Protein AF-0000000075207763 (afdb_homodimer)

Structure (mmCIF, N/CA/C/O backbone):
data_AF-0000000075207763-model_v1
#
loop_
_entity.id
_entity.type
_entity.pdbx_description
1 polymer 'Uncharacterized protein'
#
loop_
_atom_site.group_PDB
_atom_site.id
_atom_site.type_symbol
_atom_site.label_atom_id
_atom_site.label_alt_id
_atom_site.label_comp_id
_atom_site.label_asym_id
_atom_site.label_entity_id
_atom_site.label_seq_id
_atom_site.pdbx_PDB_ins_code
_atom_site.Cartn_x
_atom_site.Cartn_y
_atom_site.Cartn_z
_atom_site.occupancy
_atom_site.B_iso_or_equiv
_atom_site.auth_seq_id
_atom_site.auth_comp_id
_atom_site.auth_asym_id
_atom_site.auth_atom_id
_atom_site.pdbx_PDB_model_num
ATOM 1 N N . MET A 1 1 ? 29.375 -35.781 11.57 1 27.67 1 MET A N 1
ATOM 2 C CA . MET A 1 1 ? 29.188 -34.781 10.523 1 27.67 1 MET A CA 1
ATOM 3 C C . MET A 1 1 ? 27.891 -34 10.75 1 27.67 1 MET A C 1
ATOM 5 O O . MET A 1 1 ? 26.797 -34.562 10.656 1 27.67 1 MET A O 1
ATOM 9 N N . ASN A 1 2 ? 27.734 -33.125 11.719 1 33.41 2 ASN A N 1
ATOM 10 C CA . ASN A 1 2 ? 26.625 -32.281 12.102 1 33.41 2 ASN A CA 1
ATOM 11 C C . ASN A 1 2 ? 26.094 -31.469 10.922 1 33.41 2 ASN A C 1
ATOM 13 O O . ASN A 1 2 ? 26.797 -30.594 10.398 1 33.41 2 ASN A O 1
ATOM 17 N N . THR A 1 3 ? 25.484 -32.156 9.906 1 32.91 3 THR A N 1
ATOM 18 C CA . THR A 1 3 ? 24.812 -31.453 8.82 1 32.91 3 THR A CA 1
ATOM 19 C C . THR A 1 3 ? 23.938 -30.328 9.367 1 32.91 3 THR A C 1
ATOM 21 O O . THR A 1 3 ? 23 -30.562 10.125 1 32.91 3 THR A O 1
ATOM 24 N N . SER A 1 4 ? 24.5 -29.281 9.898 1 35.84 4 SER A N 1
ATOM 25 C CA . SER A 1 4 ? 23.781 -28.031 10.156 1 35.84 4 SER A CA 1
ATOM 26 C C . SER A 1 4 ? 22.703 -27.781 9.102 1 35.84 4 SER A C 1
ATOM 28 O O . SER A 1 4 ? 23.016 -27.609 7.922 1 35.84 4 SER A O 1
ATOM 30 N N . ASN A 1 5 ? 21.719 -28.562 9.023 1 39.03 5 ASN A N 1
ATOM 31 C CA . ASN A 1 5 ? 20.516 -28.422 8.195 1 39.03 5 ASN A CA 1
ATOM 32 C C . ASN A 1 5 ? 20.094 -26.953 8.07 1 39.03 5 ASN A C 1
ATOM 34 O O . ASN A 1 5 ? 19.359 -26.438 8.914 1 39.03 5 ASN A O 1
ATOM 38 N N . THR A 1 6 ? 21.031 -26.062 7.965 1 41.16 6 THR A N 1
ATOM 39 C CA . THR A 1 6 ? 20.656 -24.688 7.629 1 41.16 6 THR A CA 1
ATOM 40 C C . THR A 1 6 ? 19.5 -24.672 6.637 1 41.16 6 THR A C 1
ATOM 42 O O . THR A 1 6 ? 19.578 -25.281 5.57 1 41.16 6 THR A O 1
ATOM 45 N N . ALA A 1 7 ? 18.391 -24.766 7.09 1 43.28 7 ALA A N 1
ATOM 46 C CA . ALA A 1 7 ? 17.188 -24.719 6.262 1 43.28 7 ALA A CA 1
ATOM 47 C C . ALA A 1 7 ? 17.438 -23.922 4.984 1 43.28 7 ALA A C 1
ATOM 49 O O . ALA A 1 7 ? 17.859 -22.75 5.039 1 43.28 7 ALA A O 1
ATOM 50 N N . GLU A 1 8 ? 18.109 -24.484 3.955 1 55.28 8 GLU A N 1
ATOM 51 C CA . GLU A 1 8 ? 18.391 -23.812 2.684 1 55.28 8 GLU A CA 1
ATOM 52 C C . GLU A 1 8 ? 17.328 -22.766 2.361 1 55.28 8 GLU A C 1
ATOM 54 O O . GLU A 1 8 ? 16.125 -23.047 2.434 1 55.28 8 GLU A O 1
ATOM 59 N N . SER A 1 9 ? 17.766 -21.438 2.43 1 79.5 9 SER A N 1
ATOM 60 C CA . SER A 1 9 ? 16.922 -20.266 2.182 1 79.5 9 SER A CA 1
ATOM 61 C C . SER A 1 9 ? 16.25 -20.359 0.814 1 79.5 9 SER A C 1
ATOM 63 O O . SER A 1 9 ? 16.875 -20.75 -0.169 1 79.5 9 SER A O 1
ATOM 65 N N . LEU A 1 10 ? 15 -20.609 0.657 1 94.56 10 LEU A N 1
ATOM 66 C CA . LEU A 1 10 ? 14.219 -20.609 -0.576 1 94.56 10 LEU A CA 1
ATOM 67 C C . LEU A 1 10 ? 14.5 -19.344 -1.391 1 94.56 10 LEU A C 1
ATOM 69 O O . LEU A 1 10 ? 14.289 -18.234 -0.91 1 94.56 10 LEU A O 1
ATOM 73 N N . ILE A 1 11 ? 15.219 -19.578 -2.525 1 96.88 11 ILE A N 1
ATOM 74 C CA . ILE A 1 11 ? 15.43 -18.484 -3.469 1 96.88 11 ILE A CA 1
ATOM 75 C C . ILE A 1 11 ? 14.758 -18.812 -4.801 1 96.88 11 ILE A C 1
ATOM 77 O O . ILE A 1 11 ? 14.961 -19.891 -5.355 1 96.88 11 ILE A O 1
ATOM 81 N N . MET A 1 12 ? 13.938 -17.891 -5.254 1 97.56 12 MET A N 1
ATOM 82 C CA . MET A 1 12 ? 13.211 -18.062 -6.512 1 97.56 12 MET A CA 1
ATOM 83 C C . MET A 1 12 ? 13.195 -16.75 -7.297 1 97.56 12 MET A C 1
ATOM 85 O O . MET A 1 12 ? 13.062 -15.672 -6.715 1 97.56 12 MET A O 1
ATOM 89 N N . SER A 1 13 ? 13.266 -16.906 -8.578 1 97.62 13 SER A N 1
ATOM 90 C CA . SER A 1 13 ? 13.031 -15.758 -9.445 1 97.62 13 SER A CA 1
ATOM 91 C C . SER A 1 13 ? 11.539 -15.469 -9.578 1 97.62 13 SER A C 1
ATOM 93 O O . SER A 1 13 ? 10.703 -16.312 -9.25 1 97.62 13 SER A O 1
ATOM 95 N N . LYS A 1 14 ? 11.227 -14.281 -10.078 1 97.69 14 LYS A N 1
ATOM 96 C CA . LYS A 1 14 ? 9.836 -13.945 -10.367 1 97.69 14 LYS A CA 1
ATOM 97 C C . LYS A 1 14 ? 9.227 -14.93 -11.367 1 97.69 14 LYS A C 1
ATOM 99 O O . LYS A 1 14 ? 8.086 -15.359 -11.203 1 97.69 14 LYS A O 1
ATOM 104 N N . GLU A 1 15 ? 10.023 -15.289 -12.352 1 97.38 15 GLU A N 1
ATOM 105 C CA . GLU A 1 15 ? 9.547 -16.219 -13.367 1 97.38 15 GLU A CA 1
ATOM 106 C C . GLU A 1 15 ? 9.219 -17.578 -12.766 1 97.38 15 GLU A C 1
ATOM 108 O O . GLU A 1 15 ? 8.234 -18.219 -13.148 1 97.38 15 GLU A O 1
ATOM 113 N N . GLU A 1 16 ? 9.992 -17.984 -11.891 1 98.06 16 GLU A N 1
ATOM 114 C CA . GLU A 1 16 ? 9.734 -19.266 -11.227 1 98.06 16 GLU A CA 1
ATOM 115 C C . GLU A 1 16 ? 8.453 -19.203 -10.398 1 98.06 16 GLU A C 1
ATOM 117 O O . GLU A 1 16 ? 7.688 -20.172 -10.359 1 98.06 16 GLU A O 1
ATOM 122 N N . VAL A 1 17 ? 8.195 -18.094 -9.734 1 98.5 17 VAL A N 1
ATOM 123 C CA . VAL A 1 17 ? 6.953 -17.906 -8.992 1 98.5 17 VAL A CA 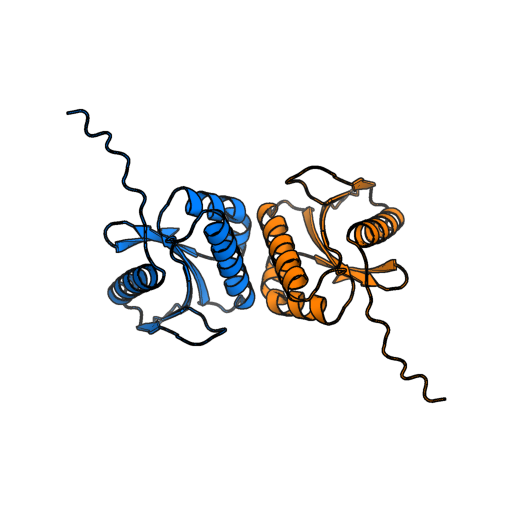1
ATOM 124 C C . VAL A 1 17 ? 5.762 -17.969 -9.945 1 98.5 17 VAL A C 1
ATOM 126 O O . VAL A 1 17 ? 4.785 -18.672 -9.688 1 98.5 17 VAL A O 1
ATOM 129 N N . ILE A 1 18 ? 5.867 -17.281 -11.047 1 98.44 18 ILE A N 1
ATOM 130 C CA . ILE A 1 18 ? 4.793 -17.219 -12.031 1 98.44 18 ILE A CA 1
ATOM 131 C C . ILE A 1 18 ? 4.543 -18.609 -12.602 1 98.44 18 ILE A C 1
ATOM 133 O O . ILE A 1 18 ? 3.391 -19.031 -12.758 1 98.44 18 ILE A O 1
ATOM 137 N N . ASP A 1 19 ? 5.609 -19.344 -12.852 1 98.44 19 ASP A N 1
ATOM 138 C CA . ASP A 1 19 ? 5.473 -20.688 -13.367 1 98.44 19 ASP A CA 1
ATOM 139 C C . ASP A 1 19 ? 4.699 -21.578 -12.391 1 98.44 19 ASP A C 1
ATOM 141 O O . ASP A 1 19 ? 3.771 -22.281 -12.781 1 98.44 19 ASP A O 1
ATOM 145 N N . ALA A 1 20 ? 5.094 -21.516 -11.164 1 98.69 20 ALA A N 1
ATOM 146 C CA . ALA A 1 20 ? 4.453 -22.328 -10.141 1 98.69 20 ALA A CA 1
ATOM 147 C C . ALA A 1 20 ? 2.977 -21.969 -10 1 98.69 20 ALA A C 1
ATOM 149 O O . ALA A 1 20 ? 2.121 -22.859 -9.938 1 98.69 20 ALA A O 1
ATOM 150 N N . VAL A 1 21 ? 2.643 -20.719 -9.992 1 98.69 21 VAL A N 1
ATOM 151 C CA . VAL A 1 21 ? 1.271 -20.25 -9.836 1 98.69 21 VAL A CA 1
ATOM 152 C C . VAL A 1 21 ? 0.442 -20.656 -11.055 1 98.69 21 VAL A C 1
ATOM 154 O O . VAL A 1 21 ? -0.691 -21.109 -10.914 1 98.69 21 VAL A O 1
ATOM 157 N N . THR A 1 22 ? 1.037 -20.484 -12.211 1 98.38 22 THR A N 1
ATOM 158 C CA . THR A 1 22 ? 0.359 -20.844 -13.453 1 98.38 22 THR A CA 1
ATOM 159 C C . THR A 1 22 ? 0.015 -22.328 -13.469 1 98.38 22 THR A C 1
ATOM 161 O O . THR A 1 22 ? -1.124 -22.703 -13.75 1 98.38 22 THR A O 1
ATOM 164 N N . PHE A 1 23 ? 0.982 -23.109 -13.125 1 98.19 23 PHE A N 1
ATOM 165 C CA . PHE A 1 23 ? 0.777 -24.547 -13.102 1 98.19 23 PHE A CA 1
ATOM 166 C C . PHE A 1 23 ? -0.308 -24.922 -12.102 1 98.19 23 PHE A C 1
ATOM 168 O O . PHE A 1 23 ? -1.203 -25.703 -12.414 1 98.19 23 PHE A O 1
ATOM 175 N N . TYR A 1 24 ? -0.2 -24.344 -10.938 1 98.44 24 TYR A N 1
ATOM 176 C CA . TYR A 1 24 ? -1.173 -24.594 -9.875 1 98.44 24 TYR A CA 1
ATOM 177 C C . TYR A 1 24 ? -2.582 -24.25 -10.344 1 98.44 24 TYR A C 1
ATOM 179 O O . TYR A 1 24 ? -3.508 -25.047 -10.188 1 98.44 24 TYR A O 1
ATOM 187 N N . LEU A 1 25 ? -2.793 -23.109 -10.961 1 98.25 25 LEU A N 1
ATOM 188 C CA . LEU A 1 25 ? -4.113 -22.609 -11.336 1 98.25 25 LEU A CA 1
ATOM 189 C C . LEU A 1 25 ? -4.676 -23.391 -12.516 1 98.25 25 LEU A C 1
ATOM 191 O O . LEU A 1 25 ? -5.887 -23.609 -12.602 1 98.25 25 LEU A O 1
ATOM 195 N N . GLN A 1 26 ? -3.783 -23.797 -13.414 1 98 26 GLN A N 1
ATOM 196 C CA . GLN A 1 26 ? -4.242 -24.641 -14.508 1 98 26 GLN A CA 1
ATOM 197 C C . GLN A 1 26 ? -4.777 -25.969 -13.992 1 98 26 GLN A C 1
ATOM 199 O O . GLN A 1 26 ? -5.801 -26.469 -14.477 1 98 26 GLN A O 1
ATOM 204 N N . LYS A 1 27 ? -4.086 -26.484 -13.016 1 97.19 27 LYS A N 1
ATOM 205 C CA . LYS A 1 27 ? -4.562 -27.719 -12.383 1 97.19 27 LYS A CA 1
ATOM 206 C C . LYS A 1 27 ? -5.914 -27.5 -11.703 1 97.19 27 LYS A C 1
ATOM 208 O O . LYS A 1 27 ? -6.746 -28.406 -11.672 1 97.19 27 LYS A O 1
ATOM 213 N N . GLU A 1 28 ? -6.156 -26.281 -11.219 1 95.75 28 GLU A N 1
ATOM 214 C CA . GLU A 1 28 ? -7.418 -25.922 -10.57 1 95.75 28 GLU A CA 1
ATOM 215 C C . GLU A 1 28 ? -8.445 -25.453 -11.594 1 95.75 28 GLU A C 1
ATOM 217 O O . GLU A 1 28 ? -9.438 -24.812 -11.234 1 95.75 28 GLU A O 1
ATOM 222 N N . ARG A 1 29 ? -8.219 -25.609 -12.875 1 96.5 29 ARG A N 1
ATOM 223 C CA . ARG A 1 29 ? -9.141 -25.391 -13.984 1 96.5 29 ARG A CA 1
ATOM 224 C C . ARG A 1 29 ? -9.336 -23.906 -14.258 1 96.5 29 ARG A C 1
ATOM 226 O O . ARG A 1 29 ? -10.422 -23.484 -14.641 1 96.5 29 ARG A O 1
ATOM 233 N N . TYR A 1 30 ? -8.383 -23.125 -13.938 1 97.94 30 TYR A N 1
ATOM 234 C CA . TYR A 1 30 ? -8.359 -21.734 -14.398 1 97.94 30 TYR A CA 1
ATOM 235 C C . TYR A 1 30 ? -7.758 -21.641 -15.789 1 97.94 30 TYR A C 1
ATOM 237 O O . TYR A 1 30 ? -6.797 -22.344 -16.109 1 97.94 30 TYR A O 1
ATOM 245 N N . HIS A 1 31 ? -8.344 -20.781 -16.547 1 98.31 31 HIS A N 1
ATOM 246 C CA . HIS A 1 31 ? -7.641 -20.281 -17.734 1 98.31 31 HIS A CA 1
ATOM 247 C C . HIS A 1 31 ? -6.656 -19.172 -17.359 1 98.31 31 HIS A C 1
ATOM 249 O O . HIS A 1 31 ? -7.035 -18.188 -16.734 1 98.31 31 HIS A O 1
ATOM 255 N N . VAL A 1 32 ? -5.379 -19.391 -17.766 1 98.12 32 VAL A N 1
ATOM 256 C CA . VAL A 1 32 ? -4.336 -18.5 -17.266 1 98.12 32 VAL A CA 1
ATOM 257 C C . VAL A 1 32 ? -3.738 -17.719 -18.438 1 98.12 32 VAL A C 1
ATOM 259 O O . VAL A 1 32 ? -3.391 -18.297 -19.469 1 98.12 32 VAL A O 1
ATOM 262 N N . ASN A 1 33 ? -3.678 -16.375 -18.25 1 97.12 33 ASN A N 1
ATOM 263 C CA . ASN A 1 33 ? -3.016 -15.469 -19.188 1 97.12 33 ASN A CA 1
ATOM 264 C C . ASN A 1 33 ? -1.852 -14.742 -18.516 1 97.12 33 ASN A C 1
ATOM 266 O O . ASN A 1 33 ? -2.053 -13.961 -17.594 1 97.12 33 ASN A O 1
ATOM 270 N N . ARG A 1 34 ? -0.69 -15.078 -18.922 1 95.44 34 ARG A N 1
ATOM 271 C CA . ARG A 1 34 ? 0.497 -14.352 -18.484 1 95.44 34 ARG A CA 1
ATOM 272 C C . ARG A 1 34 ? 0.646 -13.039 -19.25 1 95.44 34 ARG A C 1
ATOM 274 O O . ARG A 1 34 ? 0.598 -13.031 -20.484 1 95.44 34 ARG A O 1
ATOM 281 N N . LEU A 1 35 ? 0.761 -12.016 -18.422 1 87.06 35 LEU A N 1
ATOM 282 C CA . LEU A 1 35 ? 0.828 -10.719 -19.078 1 87.06 35 LEU A CA 1
ATOM 283 C C . LEU A 1 35 ? 2.244 -10.156 -19.016 1 87.06 35 LEU A C 1
ATOM 285 O O . LEU A 1 35 ? 3.018 -10.484 -18.125 1 87.06 35 LEU A O 1
ATOM 289 N N . ASN A 1 36 ? 2.758 -9.547 -20.078 1 71.06 36 ASN A N 1
ATOM 290 C CA . ASN A 1 36 ? 4.133 -9.062 -20.156 1 71.06 36 ASN A CA 1
ATOM 291 C C . ASN A 1 36 ? 4.184 -7.547 -20.281 1 71.06 36 ASN A C 1
ATOM 293 O O . ASN A 1 36 ? 5.234 -6.98 -20.594 1 71.06 36 ASN A O 1
ATOM 297 N N . LYS A 1 37 ? 3.074 -7.062 -20.109 1 71.31 37 LYS A N 1
ATOM 298 C CA . LYS A 1 37 ? 3.107 -5.625 -20.359 1 71.31 37 LYS A CA 1
ATOM 299 C C . LYS A 1 37 ? 3.23 -4.844 -19.047 1 71.31 37 LYS A C 1
ATOM 301 O O . LYS A 1 37 ? 2.713 -5.266 -18.016 1 71.31 37 LYS A O 1
ATOM 306 N N . SER A 1 38 ? 3.793 -3.635 -19.375 1 73.25 38 SER A N 1
ATOM 307 C CA . SER A 1 38 ? 3.963 -2.723 -18.25 1 73.25 38 SER A CA 1
ATOM 308 C C . SER A 1 38 ? 2.615 -2.236 -17.719 1 73.25 38 SER A C 1
ATOM 310 O O . SER A 1 38 ? 1.658 -2.1 -18.484 1 73.25 38 SER A O 1
ATOM 312 N N . ASN A 1 39 ? 2.312 -2.217 -16.578 1 77 39 ASN A N 1
ATOM 313 C CA . ASN A 1 39 ? 1.149 -1.635 -15.922 1 77 39 ASN A CA 1
ATOM 314 C C . ASN A 1 39 ? 0.012 -2.645 -15.797 1 77 39 ASN A C 1
ATOM 316 O O . ASN A 1 39 ? -1.068 -2.312 -15.312 1 77 39 ASN A O 1
ATOM 320 N N . GLU A 1 40 ? 0.341 -3.777 -16.5 1 90.31 40 GLU A N 1
ATOM 321 C CA . GLU A 1 40 ? -0.623 -4.855 -16.312 1 90.31 40 GLU A CA 1
ATOM 322 C C . GLU A 1 40 ? -0.193 -5.785 -15.188 1 90.31 40 GLU A C 1
ATOM 324 O O . GLU A 1 40 ? 0.933 -5.695 -14.688 1 90.31 40 GLU A O 1
ATOM 329 N N . ALA A 1 41 ? -1.174 -6.605 -14.812 1 96.94 41 ALA A N 1
ATOM 330 C CA . ALA A 1 41 ? -0.826 -7.641 -13.844 1 96.94 41 ALA A CA 1
ATOM 331 C C . ALA A 1 41 ? 0.146 -8.648 -14.445 1 96.94 41 ALA A C 1
ATOM 333 O O . ALA A 1 41 ? 0.286 -8.734 -15.672 1 96.94 41 ALA A O 1
ATOM 334 N N . ASP A 1 42 ? 0.828 -9.328 -13.633 1 97.81 42 ASP A N 1
ATOM 335 C CA . ASP A 1 42 ? 1.723 -10.375 -14.125 1 97.81 42 ASP A CA 1
ATOM 336 C C . ASP A 1 42 ? 0.935 -11.539 -14.719 1 97.81 42 ASP A C 1
ATOM 338 O O . ASP A 1 42 ? 1.324 -12.094 -15.742 1 97.81 42 ASP A O 1
ATOM 342 N N . VAL A 1 43 ? -0.124 -11.922 -14.07 1 97.94 43 VAL A N 1
ATOM 343 C CA . VAL A 1 43 ? -0.978 -13.023 -14.5 1 97.94 43 VAL A CA 1
ATOM 344 C C . VAL A 1 43 ? -2.443 -12.656 -14.281 1 97.94 43 VAL A C 1
ATOM 346 O O . VAL A 1 43 ? -2.801 -12.07 -13.258 1 97.94 43 VAL A O 1
ATOM 349 N N . ILE A 1 44 ? -3.268 -12.945 -15.211 1 98.06 44 ILE A N 1
ATOM 350 C CA . ILE A 1 44 ? -4.715 -12.984 -15.023 1 98.06 44 ILE A CA 1
ATOM 351 C C . ILE A 1 44 ? -5.215 -14.414 -15.188 1 98.06 44 ILE A C 1
ATOM 353 O O . ILE A 1 44 ? -4.891 -15.086 -16.172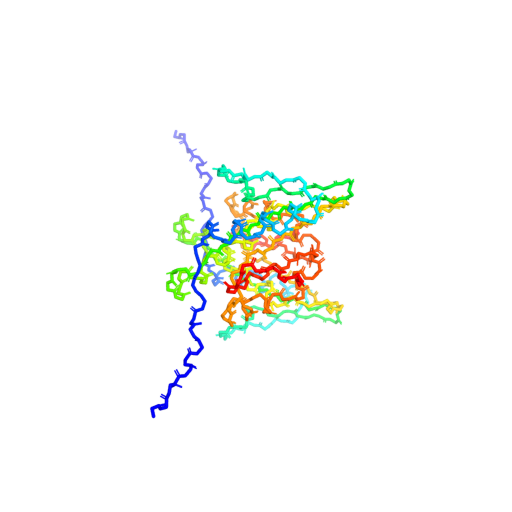 1 98.06 44 ILE A O 1
ATOM 357 N N . ALA A 1 45 ? -5.902 -14.906 -14.242 1 98.19 45 ALA A N 1
ATOM 358 C CA . ALA A 1 45 ? -6.477 -16.25 -14.289 1 98.19 45 ALA A CA 1
ATOM 359 C C . ALA A 1 45 ? -7.98 -16.219 -14.031 1 98.19 45 ALA A C 1
ATOM 361 O O . ALA A 1 45 ? -8.445 -15.508 -13.133 1 98.19 45 ALA A O 1
ATOM 362 N N . ALA A 1 46 ? -8.711 -16.969 -14.906 1 98 46 ALA A N 1
ATOM 363 C CA . ALA A 1 46 ? -10.164 -16.922 -14.742 1 98 46 ALA A CA 1
ATOM 364 C C . ALA A 1 46 ? -10.789 -18.297 -14.93 1 98 46 ALA A C 1
ATOM 366 O O . ALA A 1 46 ? -10.273 -19.125 -15.695 1 98 46 ALA A O 1
ATOM 367 N N . ASN A 1 47 ? -11.773 -18.547 -14.141 1 97.06 47 ASN A N 1
ATOM 368 C CA . ASN A 1 47 ? -12.727 -19.609 -14.438 1 97.06 47 ASN A CA 1
ATOM 369 C C . ASN A 1 47 ? -14.156 -19.078 -14.531 1 97.06 47 ASN A C 1
ATOM 371 O O . ASN A 1 47 ? -14.359 -17.891 -14.766 1 97.06 47 ASN A O 1
ATOM 375 N N . GLU A 1 48 ? -15.133 -19.891 -14.5 1 94.69 48 GLU A N 1
ATOM 376 C CA . GLU A 1 48 ? -16.516 -19.484 -14.711 1 94.69 48 GLU A CA 1
ATOM 377 C C . GLU A 1 48 ? -16.969 -18.484 -13.656 1 94.69 48 GLU A C 1
ATOM 379 O O . GLU A 1 48 ? -17.781 -17.594 -13.93 1 94.69 48 GLU A O 1
ATOM 384 N N . PHE A 1 49 ? -16.344 -18.422 -12.5 1 94.19 49 PHE A N 1
ATOM 385 C CA . PHE A 1 49 ? -16.906 -17.703 -11.367 1 94.19 49 PHE A CA 1
ATOM 386 C C . PHE A 1 49 ? -15.945 -16.641 -10.859 1 94.19 49 PHE A C 1
ATOM 388 O O . PHE A 1 49 ? -16.359 -15.648 -10.266 1 94.19 49 PHE A O 1
ATOM 395 N N . HIS A 1 50 ? -14.68 -16.859 -11.148 1 95.25 50 HIS A N 1
ATOM 396 C CA . HIS A 1 50 ? -13.688 -16.016 -10.492 1 95.25 50 HIS A CA 1
ATOM 397 C C . HIS A 1 50 ? -12.609 -15.562 -11.469 1 95.25 50 HIS A C 1
ATOM 399 O O . HIS A 1 50 ? -12.234 -16.312 -12.375 1 95.25 50 HIS A O 1
ATOM 405 N N . THR A 1 51 ? -12.203 -14.344 -11.297 1 97.56 51 THR A N 1
ATOM 406 C CA . THR A 1 51 ? -11.023 -13.812 -11.953 1 97.56 51 THR A CA 1
ATOM 407 C C . THR A 1 51 ? -9.977 -13.391 -10.93 1 97.56 51 THR A C 1
ATOM 409 O O . THR A 1 51 ? -10.273 -12.625 -10.008 1 97.56 51 THR A O 1
ATOM 412 N N . LEU A 1 52 ? -8.812 -13.938 -11.086 1 97.75 52 LEU A N 1
ATOM 413 C CA . LEU A 1 52 ? -7.676 -13.594 -10.242 1 97.75 52 LEU A CA 1
ATOM 414 C C . LEU A 1 52 ? -6.73 -12.641 -10.969 1 97.75 52 LEU A C 1
ATOM 416 O O . LEU A 1 52 ? -6.367 -12.883 -12.117 1 97.75 52 LEU A O 1
ATOM 420 N N . ILE A 1 53 ? -6.418 -11.523 -10.359 1 98.19 53 ILE A N 1
ATOM 421 C CA . ILE A 1 53 ? -5.395 -10.586 -10.812 1 98.19 53 ILE A CA 1
ATOM 422 C C . ILE A 1 53 ? -4.148 -10.719 -9.938 1 98.19 53 ILE A C 1
ATOM 424 O O . ILE A 1 53 ? -4.172 -10.383 -8.75 1 98.19 53 ILE A O 1
ATOM 428 N N . ILE A 1 54 ? -2.988 -11.18 -10.547 1 98.5 54 ILE A N 1
ATOM 429 C CA . ILE A 1 54 ? -1.876 -11.664 -9.734 1 98.5 54 ILE A CA 1
ATOM 430 C C . ILE A 1 54 ? -0.634 -10.82 -10.008 1 98.5 54 ILE A C 1
ATOM 432 O O . ILE A 1 54 ? -0.218 -10.664 -11.156 1 98.5 54 ILE A O 1
ATOM 436 N N . GLU A 1 55 ? -0.115 -10.219 -8.945 1 98.62 55 GLU A N 1
ATOM 437 C CA . GLU A 1 55 ? 1.226 -9.633 -8.945 1 98.62 55 GLU A CA 1
ATOM 438 C C . GLU A 1 55 ? 2.225 -10.562 -8.258 1 98.62 55 GLU A C 1
ATOM 440 O O . GLU A 1 55 ? 2.053 -10.914 -7.09 1 98.62 55 GLU A O 1
ATOM 445 N N . ALA A 1 56 ? 3.287 -10.93 -8.969 1 98.44 56 ALA A N 1
ATOM 446 C CA . ALA A 1 56 ? 4.289 -11.852 -8.445 1 98.44 56 ALA A CA 1
ATOM 447 C C . ALA A 1 56 ? 5.633 -11.156 -8.25 1 98.44 56 ALA A C 1
ATOM 449 O O . ALA A 1 56 ? 5.945 -10.195 -8.961 1 98.44 56 ALA A O 1
ATOM 450 N N . GLU A 1 57 ? 6.363 -11.586 -7.211 1 98 57 GLU A N 1
ATOM 451 C CA . GLU A 1 57 ? 7.746 -11.172 -7.008 1 98 57 GLU A CA 1
ATOM 452 C C . GLU A 1 57 ? 8.617 -12.344 -6.555 1 98 57 GLU A C 1
ATOM 454 O O . GLU A 1 57 ? 8.156 -13.211 -5.812 1 98 57 GLU A O 1
ATOM 459 N N . GLY A 1 58 ? 9.844 -12.367 -7.082 1 98.06 58 GLY A N 1
ATOM 460 C CA . GLY A 1 58 ? 10.836 -13.289 -6.551 1 98.06 58 GLY A CA 1
ATOM 461 C C . GLY A 1 58 ? 11.586 -12.734 -5.352 1 98.06 58 GLY A C 1
ATOM 462 O O . GLY A 1 58 ? 11.156 -11.734 -4.758 1 98.06 58 GLY A O 1
ATOM 463 N N . ASN A 1 59 ? 12.68 -13.469 -4.914 1 97.94 59 ASN A N 1
ATOM 464 C CA . ASN A 1 59 ? 13.445 -13 -3.766 1 97.94 59 ASN A CA 1
ATOM 465 C C . ASN A 1 59 ? 14.938 -13.211 -3.963 1 97.94 59 ASN A C 1
ATOM 467 O O . ASN A 1 59 ? 15.656 -13.555 -3.02 1 97.94 59 ASN A O 1
ATOM 471 N N . GLU A 1 60 ? 15.367 -13 -5.184 1 95.88 60 GLU A N 1
ATOM 472 C CA . GLU A 1 60 ? 16.766 -13.234 -5.508 1 95.88 60 GLU A CA 1
ATOM 473 C C . GLU A 1 60 ? 17.641 -12.07 -5.059 1 95.88 60 GLU A C 1
ATOM 475 O O . GLU A 1 60 ? 18.875 -12.172 -5.066 1 95.88 60 GLU A O 1
ATOM 480 N N . ALA A 1 61 ? 17.047 -10.992 -4.598 1 90.94 61 ALA A N 1
ATOM 481 C CA . ALA A 1 61 ? 17.781 -9.773 -4.293 1 90.94 61 ALA A CA 1
ATOM 482 C C . ALA A 1 61 ? 18.031 -9.648 -2.793 1 90.94 61 ALA A C 1
ATOM 484 O O . ALA A 1 61 ? 17.578 -10.477 -2.006 1 90.94 61 ALA A O 1
ATOM 485 N N . GLY A 1 62 ? 18.875 -8.766 -2.395 1 91.81 62 GLY A N 1
ATOM 486 C CA . GLY A 1 62 ? 19.141 -8.477 -0.993 1 91.81 62 GLY A CA 1
ATOM 487 C C . GLY A 1 62 ? 17.938 -7.91 -0.264 1 91.81 62 GLY A C 1
ATOM 488 O O . GLY A 1 62 ? 16.922 -7.578 -0.887 1 91.81 62 GLY A O 1
ATOM 489 N N . LYS A 1 63 ? 18 -7.824 0.989 1 91.94 63 LYS A N 1
ATOM 490 C CA . LYS A 1 63 ? 16.891 -7.469 1.881 1 91.94 63 LYS A CA 1
ATOM 491 C C . LYS A 1 63 ? 16.266 -6.137 1.479 1 91.94 63 LYS A C 1
ATOM 493 O O . LYS A 1 63 ? 15.047 -6.004 1.457 1 91.94 63 LYS A O 1
ATOM 498 N N . PHE A 1 64 ? 17.141 -5.148 1.244 1 91.5 64 PHE A N 1
ATOM 499 C CA . PHE A 1 64 ? 16.641 -3.826 0.896 1 91.5 64 PHE A CA 1
ATOM 500 C C . PHE A 1 64 ? 15.805 -3.883 -0.376 1 91.5 64 PHE A C 1
ATOM 502 O O . PHE A 1 64 ? 14.703 -3.332 -0.425 1 91.5 64 PHE A O 1
ATOM 509 N N . LYS A 1 65 ? 16.312 -4.555 -1.382 1 95.44 65 LYS A N 1
ATOM 510 C CA . LYS A 1 65 ? 15.594 -4.684 -2.645 1 95.44 65 LYS A CA 1
ATOM 511 C C . LYS A 1 65 ? 14.328 -5.52 -2.475 1 95.44 65 LYS A C 1
ATOM 513 O O . LYS A 1 65 ? 13.305 -5.242 -3.102 1 95.44 65 LYS A O 1
ATOM 518 N N . LEU A 1 66 ? 14.375 -6.496 -1.562 1 96.81 66 LEU A N 1
ATOM 519 C CA . LEU A 1 66 ? 13.203 -7.309 -1.271 1 96.81 66 LEU A CA 1
ATOM 520 C C . LEU A 1 66 ? 12.094 -6.461 -0.66 1 96.81 66 LEU A C 1
ATOM 522 O O . LEU A 1 66 ? 10.922 -6.598 -1.032 1 96.81 66 LEU A O 1
ATOM 526 N N . GLU A 1 67 ? 12.523 -5.617 0.218 1 96 67 GLU A N 1
ATOM 527 C CA . GLU A 1 67 ? 11.562 -4.711 0.837 1 96 67 GLU A CA 1
ATOM 528 C C . GLU A 1 67 ? 10.914 -3.799 -0.201 1 96 67 GLU A C 1
ATOM 530 O O . GLU A 1 67 ? 9.695 -3.648 -0.227 1 96 67 GLU A O 1
ATOM 535 N N . THR A 1 68 ? 11.773 -3.279 -1.057 1 96.62 68 THR A N 1
ATOM 536 C CA . THR A 1 68 ? 11.281 -2.365 -2.08 1 96.62 68 THR A CA 1
ATOM 537 C C . THR A 1 68 ? 10.391 -3.1 -3.076 1 96.62 68 THR A C 1
ATOM 539 O O . THR A 1 68 ? 9.328 -2.596 -3.457 1 96.62 68 THR A O 1
ATOM 542 N N . ASP A 1 69 ? 10.789 -4.27 -3.453 1 97.38 69 ASP A N 1
ATOM 543 C CA . ASP A 1 69 ? 10 -5.055 -4.402 1 97.38 69 ASP A CA 1
ATOM 544 C C . ASP A 1 69 ? 8.641 -5.426 -3.814 1 97.38 69 ASP A C 1
ATOM 546 O O . ASP A 1 69 ? 7.621 -5.363 -4.504 1 97.38 69 ASP A O 1
ATOM 550 N N . PHE A 1 70 ? 8.625 -5.746 -2.566 1 98.38 70 PHE A N 1
ATOM 551 C CA . PHE A 1 70 ? 7.379 -6.102 -1.9 1 98.38 70 PHE A CA 1
ATOM 552 C C . PHE A 1 70 ? 6.441 -4.906 -1.829 1 98.38 70 PHE A C 1
ATOM 554 O O . PHE A 1 70 ? 5.258 -5.02 -2.158 1 98.38 70 PHE A O 1
ATOM 561 N N . SER A 1 71 ? 6.977 -3.832 -1.424 1 98.19 71 SER A N 1
ATOM 562 C CA . SER A 1 71 ? 6.168 -2.621 -1.34 1 98.19 71 SER A CA 1
ATOM 563 C C . SER A 1 71 ? 5.59 -2.246 -2.701 1 98.19 71 SER A C 1
ATOM 565 O O . SER A 1 71 ? 4.414 -1.899 -2.807 1 98.19 71 SER A O 1
ATOM 567 N N . CYS A 1 72 ? 6.395 -2.346 -3.734 1 97.5 72 CYS A N 1
ATOM 568 C CA . CYS A 1 72 ? 5.934 -2.041 -5.086 1 97.5 72 CYS A CA 1
ATOM 569 C C . CYS A 1 72 ? 4.836 -3.006 -5.52 1 97.5 72 CYS A C 1
ATOM 571 O O . CYS A 1 72 ? 3.863 -2.6 -6.156 1 97.5 72 CYS A O 1
ATOM 573 N N . GLN A 1 73 ? 5.023 -4.215 -5.16 1 98 73 GLN A N 1
ATOM 574 C CA . GLN A 1 73 ? 4.031 -5.23 -5.488 1 98 73 GLN A CA 1
ATOM 575 C C . GLN A 1 73 ? 2.672 -4.891 -4.887 1 98 73 GLN A C 1
ATOM 577 O O . GLN A 1 73 ? 1.65 -4.953 -5.57 1 98 73 GLN A O 1
ATOM 582 N N . VAL A 1 74 ? 2.658 -4.48 -3.641 1 98.81 74 VAL A N 1
ATOM 583 C CA . VAL A 1 74 ? 1.428 -4.109 -2.951 1 98.81 74 VAL A CA 1
ATOM 584 C C . VAL A 1 74 ? 0.812 -2.881 -3.617 1 98.81 74 VAL A C 1
ATOM 586 O O . VAL A 1 74 ? -0.385 -2.859 -3.91 1 98.81 74 VAL A O 1
ATOM 589 N N . MET A 1 75 ? 1.65 -1.936 -3.92 1 98.56 75 MET A N 1
ATOM 590 C CA . MET A 1 75 ? 1.153 -0.719 -4.555 1 98.56 75 MET A CA 1
ATOM 591 C C . MET A 1 75 ? 0.524 -1.03 -5.91 1 98.56 75 MET A C 1
ATOM 593 O O . MET A 1 75 ? -0.516 -0.469 -6.258 1 98.56 75 MET A O 1
ATOM 597 N N . ARG A 1 76 ? 1.102 -1.894 -6.645 1 97.88 76 ARG A N 1
ATOM 598 C CA . ARG A 1 76 ? 0.56 -2.268 -7.945 1 97.88 76 ARG A CA 1
ATOM 599 C C . ARG A 1 76 ? -0.793 -2.955 -7.801 1 97.88 76 ARG A C 1
ATOM 601 O O . ARG A 1 76 ? -1.689 -2.754 -8.625 1 97.88 76 ARG A O 1
ATOM 608 N N . LEU A 1 77 ? -0.938 -3.736 -6.781 1 98.19 77 LEU A N 1
ATOM 609 C CA . LEU A 1 77 ? -2.225 -4.383 -6.539 1 98.19 77 LEU A CA 1
ATOM 610 C C . LEU A 1 77 ? -3.283 -3.355 -6.148 1 98.19 77 LEU A C 1
ATOM 612 O O . LEU A 1 77 ? -4.414 -3.406 -6.637 1 98.19 77 LEU A O 1
ATOM 616 N N . LEU A 1 78 ? -2.854 -2.453 -5.305 1 98.62 78 LEU A N 1
ATOM 617 C CA . LEU A 1 78 ? -3.816 -1.452 -4.859 1 98.62 78 LEU A CA 1
ATOM 618 C C . LEU A 1 78 ? -4.336 -0.632 -6.035 1 98.62 78 LEU A C 1
ATOM 620 O O . LEU A 1 78 ? -5.508 -0.25 -6.062 1 98.62 78 LEU A O 1
ATOM 624 N N . LYS A 1 79 ? -3.5 -0.403 -7.016 1 98 79 LYS A N 1
ATOM 625 C CA . LYS A 1 79 ? -3.902 0.346 -8.203 1 98 79 LYS A CA 1
ATOM 626 C C . LYS A 1 79 ? -4.941 -0.424 -9.016 1 98 79 LYS A C 1
ATOM 628 O O . LYS A 1 79 ? -5.68 0.166 -9.805 1 98 79 LYS A O 1
ATOM 633 N N . LYS A 1 80 ? -4.996 -1.698 -8.789 1 97.19 80 LYS A N 1
ATOM 634 C CA . LYS A 1 80 ? -5.879 -2.551 -9.586 1 97.19 80 LYS A CA 1
ATOM 635 C C . LYS A 1 80 ? -7.137 -2.916 -8.805 1 97.19 80 LYS A C 1
ATOM 637 O O . LYS A 1 80 ? -7.973 -3.684 -9.289 1 97.19 80 LYS A O 1
ATOM 642 N N . TYR A 1 81 ? -7.223 -2.365 -7.645 1 97.69 81 TYR A N 1
ATOM 643 C CA . TYR A 1 81 ? -8.367 -2.711 -6.805 1 97.69 81 TYR A CA 1
ATOM 644 C C . TYR A 1 81 ? -9.656 -2.127 -7.371 1 97.69 81 TYR A C 1
ATOM 646 O O . TYR A 1 81 ? -9.711 -0.944 -7.715 1 97.69 81 TYR A O 1
ATOM 654 N N . ASP A 1 82 ? -10.555 -3.008 -7.535 1 91.81 82 ASP A N 1
ATOM 655 C CA . ASP A 1 82 ? -11.93 -2.629 -7.836 1 91.81 82 ASP A CA 1
ATOM 656 C C . ASP A 1 82 ? -12.922 -3.576 -7.16 1 91.81 82 ASP A C 1
ATOM 658 O O . ASP A 1 82 ? -12.602 -4.742 -6.914 1 91.81 82 ASP A O 1
ATOM 662 N N . LYS A 1 83 ? -14.016 -3.098 -6.703 1 86.75 83 LYS A N 1
ATOM 663 C CA . LYS A 1 83 ? -14.969 -3.855 -5.902 1 86.75 83 LYS A CA 1
ATOM 664 C C . LYS A 1 83 ? -15.828 -4.758 -6.785 1 86.75 83 LYS A C 1
ATOM 666 O O . LYS A 1 83 ? -16.875 -5.254 -6.348 1 86.75 83 LYS A O 1
ATOM 671 N N . ALA A 1 84 ? -15.336 -5.059 -7.914 1 86.69 84 ALA A N 1
ATOM 672 C CA . ALA A 1 84 ? -16.141 -5.914 -8.789 1 86.69 84 ALA A CA 1
ATOM 673 C C . ALA A 1 84 ? -16.25 -7.324 -8.219 1 86.69 84 ALA A C 1
ATOM 675 O O . ALA A 1 84 ? -15.242 -7.91 -7.801 1 86.69 84 ALA A O 1
ATOM 676 N N . PRO A 1 85 ? -17.516 -7.84 -8.211 1 89.12 85 PRO A N 1
ATOM 677 C CA . PRO A 1 85 ? -17.688 -9.203 -7.719 1 89.12 85 PRO A CA 1
ATOM 678 C C . PRO A 1 85 ? -16.906 -10.234 -8.539 1 89.12 85 PRO A C 1
ATOM 680 O O . PRO A 1 85 ? -16.812 -10.102 -9.758 1 89.12 85 PRO A O 1
ATOM 683 N N . GLY A 1 86 ? -16.344 -11.164 -7.941 1 93.12 86 GLY A N 1
ATOM 684 C CA . GLY A 1 86 ? -15.664 -12.258 -8.609 1 93.12 86 GLY A CA 1
ATOM 685 C C . GLY A 1 86 ? -14.219 -11.938 -8.945 1 93.12 86 GLY A C 1
ATOM 686 O O . GLY A 1 86 ? -13.484 -12.797 -9.438 1 93.12 86 GLY A O 1
ATOM 687 N N . ARG A 1 87 ? -13.844 -10.727 -8.688 1 96.19 87 ARG A N 1
ATOM 688 C CA . ARG A 1 87 ? -12.461 -10.328 -8.93 1 96.19 87 ARG A CA 1
ATOM 689 C C . ARG A 1 87 ? -11.641 -10.367 -7.645 1 96.19 87 ARG A C 1
ATOM 691 O O . ARG A 1 87 ? -12.07 -9.844 -6.613 1 96.19 87 ARG A O 1
ATOM 698 N N . THR A 1 88 ? -10.555 -11.125 -7.703 1 97.25 88 THR A N 1
ATOM 699 C CA . THR A 1 88 ? -9.688 -11.258 -6.539 1 97.25 88 THR A CA 1
ATOM 700 C C . THR A 1 88 ? -8.258 -10.852 -6.883 1 97.25 88 THR A C 1
ATOM 702 O O . THR A 1 88 ? -7.707 -11.289 -7.895 1 97.25 88 THR A O 1
ATOM 705 N N . LEU A 1 89 ? -7.68 -9.961 -6.074 1 98.44 89 LEU A N 1
ATOM 706 C CA . LEU A 1 89 ? -6.266 -9.617 -6.184 1 98.44 89 LEU A CA 1
ATOM 707 C C . LEU A 1 89 ? -5.402 -10.617 -5.418 1 98.44 89 LEU A C 1
ATOM 709 O O . LEU A 1 89 ? -5.77 -11.047 -4.324 1 98.44 89 LEU A O 1
ATOM 713 N N . VAL A 1 90 ? -4.203 -10.945 -6.008 1 98.56 90 VAL A N 1
ATOM 714 C CA . VAL A 1 90 ? -3.359 -11.977 -5.414 1 98.56 90 VAL A CA 1
ATOM 715 C C . VAL A 1 90 ? -1.92 -11.477 -5.32 1 98.56 90 VAL A C 1
ATOM 717 O O . VAL A 1 90 ? -1.355 -11.008 -6.312 1 98.56 90 VAL A O 1
ATOM 720 N N . LEU A 1 91 ? -1.383 -11.523 -4.184 1 98.81 91 LEU A N 1
ATOM 721 C CA . LEU A 1 91 ? 0.035 -11.352 -3.883 1 98.81 91 LEU A CA 1
ATOM 722 C C . LEU A 1 91 ? 0.762 -12.695 -3.92 1 98.81 91 LEU A C 1
ATOM 724 O O . LEU A 1 91 ? 0.549 -13.547 -3.053 1 98.81 91 LEU A O 1
ATOM 728 N N . ALA A 1 92 ? 1.635 -12.93 -4.934 1 98.88 92 ALA A N 1
ATOM 729 C CA . ALA A 1 92 ? 2.311 -14.219 -5.062 1 98.88 92 ALA A CA 1
ATOM 730 C C . ALA A 1 92 ? 3.807 -14.078 -4.805 1 98.88 92 ALA A C 1
ATOM 732 O O . ALA A 1 92 ? 4.488 -13.289 -5.465 1 98.88 92 ALA A O 1
ATOM 733 N N . ASN A 1 93 ? 4.301 -14.82 -3.842 1 98.81 93 ASN A N 1
ATOM 734 C CA . ASN A 1 93 ? 5.691 -14.719 -3.414 1 98.81 93 ASN A CA 1
ATOM 735 C C . ASN A 1 93 ? 6.238 -16.078 -2.971 1 98.81 93 ASN A C 1
ATOM 737 O O . ASN A 1 93 ? 5.469 -16.969 -2.619 1 98.81 93 ASN A O 1
ATOM 741 N N . PRO A 1 94 ? 7.609 -16.188 -2.988 1 98.75 94 PRO A N 1
ATOM 742 C CA . PRO A 1 94 ? 8.18 -17.359 -2.324 1 98.75 94 PRO A CA 1
ATOM 743 C C . PRO A 1 94 ? 7.832 -17.422 -0.837 1 98.75 94 PRO A C 1
ATOM 745 O O . PRO A 1 94 ? 7.785 -16.391 -0.168 1 98.75 94 PRO A O 1
ATOM 748 N N . ASP A 1 95 ? 7.668 -18.594 -0.374 1 98.5 95 ASP A N 1
ATOM 749 C CA . ASP A 1 95 ? 7.344 -18.828 1.031 1 98.5 95 ASP A CA 1
ATOM 750 C C . ASP A 1 95 ? 8.586 -18.688 1.91 1 98.5 95 ASP A C 1
ATOM 752 O O . ASP A 1 95 ? 9.234 -19.688 2.242 1 98.5 95 ASP A O 1
ATOM 756 N N . THR A 1 96 ? 8.93 -17.5 2.289 1 97.75 96 THR A N 1
ATOM 757 C CA . THR A 1 96 ? 10.07 -17.25 3.168 1 97.75 96 THR A CA 1
ATOM 758 C C . THR A 1 96 ? 9.633 -16.516 4.43 1 97.75 96 THR A C 1
ATOM 760 O O . THR A 1 96 ? 8.656 -15.75 4.406 1 97.75 96 THR A O 1
ATOM 763 N N . PRO A 1 97 ? 10.367 -16.719 5.504 1 96.94 97 PRO A N 1
ATOM 764 C CA . PRO A 1 97 ? 10.016 -15.992 6.73 1 96.94 97 PRO A CA 1
ATOM 765 C C . PRO A 1 97 ? 9.961 -14.484 6.535 1 96.94 97 PRO A C 1
ATOM 767 O O . PRO A 1 97 ? 9.07 -13.82 7.074 1 96.94 97 PRO A O 1
ATOM 770 N N . PHE A 1 98 ? 10.828 -13.969 5.758 1 96.5 98 PHE A N 1
ATOM 771 C CA . PHE A 1 98 ? 10.883 -12.523 5.531 1 96.5 98 PHE A CA 1
ATOM 772 C C . PHE A 1 98 ? 9.609 -12.031 4.867 1 96.5 98 PHE A C 1
ATOM 774 O O . PHE A 1 98 ? 8.984 -11.078 5.344 1 96.5 98 PHE A O 1
ATOM 781 N N . LEU A 1 99 ? 9.172 -12.648 3.818 1 98 99 LEU A N 1
ATOM 782 C CA . LEU A 1 99 ? 8.008 -12.18 3.064 1 98 99 LEU A CA 1
ATOM 783 C C . LEU A 1 99 ? 6.719 -12.453 3.828 1 98 99 LEU A C 1
ATOM 785 O O . LEU A 1 99 ? 5.777 -11.656 3.768 1 98 99 LEU A O 1
ATOM 789 N N . ARG A 1 100 ? 6.68 -13.531 4.562 1 98.06 100 ARG A N 1
ATOM 790 C CA . ARG A 1 100 ? 5.523 -13.797 5.418 1 98.06 100 ARG A CA 1
ATOM 791 C C . ARG A 1 100 ? 5.379 -12.719 6.484 1 98.06 100 ARG A C 1
ATOM 793 O O . ARG A 1 100 ? 4.27 -12.266 6.773 1 98.06 100 ARG A O 1
ATOM 800 N N . GLU A 1 101 ? 6.488 -12.359 7.012 1 98.06 101 GLU A N 1
ATOM 801 C CA . GLU A 1 101 ? 6.453 -11.312 8.031 1 98.06 101 GLU A CA 1
ATOM 802 C C . GLU A 1 101 ? 5.969 -9.992 7.449 1 98.06 101 GLU A C 1
ATOM 804 O O . GLU A 1 101 ? 5.191 -9.273 8.086 1 98.06 101 GLU A O 1
ATOM 809 N N . ARG A 1 102 ? 6.418 -9.68 6.25 1 97.88 102 ARG A N 1
ATOM 810 C CA . ARG A 1 102 ? 5.992 -8.438 5.609 1 97.88 102 ARG A CA 1
ATOM 811 C C . ARG A 1 102 ? 4.5 -8.461 5.305 1 97.88 102 ARG A C 1
ATOM 813 O O . ARG A 1 102 ? 3.793 -7.484 5.562 1 97.88 102 ARG A O 1
ATOM 820 N N . ALA A 1 103 ? 4.043 -9.555 4.797 1 98.56 103 ALA A N 1
ATOM 821 C CA . ALA A 1 103 ? 2.615 -9.68 4.516 1 98.56 103 ALA A CA 1
ATOM 822 C C . ALA A 1 103 ? 1.801 -9.648 5.809 1 98.56 103 ALA A C 1
ATOM 824 O O . ALA A 1 103 ? 0.722 -9.047 5.852 1 98.56 103 ALA A O 1
ATOM 825 N N . ALA A 1 104 ? 2.328 -10.273 6.855 1 98.38 104 ALA A N 1
ATOM 826 C CA . ALA A 1 104 ? 1.635 -10.32 8.141 1 98.38 104 ALA A CA 1
ATOM 827 C C . ALA A 1 104 ? 1.45 -8.922 8.719 1 98.38 104 ALA A C 1
ATOM 829 O O . ALA A 1 104 ? 0.433 -8.633 9.352 1 98.38 104 ALA A O 1
ATOM 830 N N . SER A 1 105 ? 2.391 -8.102 8.477 1 97.94 105 SER A N 1
ATOM 831 C CA . SER A 1 105 ? 2.318 -6.746 9.008 1 97.94 105 SER A CA 1
ATOM 832 C C . SER A 1 105 ? 1.211 -5.949 8.328 1 97.94 105 SER A C 1
ATOM 834 O O . SER A 1 105 ? 0.792 -4.902 8.828 1 97.94 105 SER A O 1
ATOM 836 N N . LEU A 1 106 ? 0.729 -6.422 7.184 1 98.5 106 LEU A N 1
ATOM 837 C CA . LEU A 1 106 ? -0.326 -5.77 6.414 1 98.5 106 LEU A CA 1
ATOM 838 C C . LEU A 1 106 ? -1.623 -6.57 6.488 1 98.5 106 LEU A C 1
ATOM 840 O O . LEU A 1 106 ? -2.576 -6.281 5.758 1 98.5 106 LEU A O 1
ATOM 844 N N . LYS A 1 107 ? -1.686 -7.57 7.371 1 98.31 107 LYS A N 1
ATOM 845 C CA . LYS A 1 107 ? -2.711 -8.609 7.305 1 98.31 107 LYS A CA 1
ATOM 846 C C . LYS A 1 107 ? -4.109 -8 7.352 1 98.31 107 LYS A C 1
ATOM 848 O O . LYS A 1 107 ? -4.965 -8.336 6.531 1 98.31 107 LYS A O 1
ATOM 853 N N . GLU A 1 108 ? -4.418 -7.141 8.273 1 98.06 108 GLU A N 1
ATOM 854 C CA . GLU A 1 108 ? -5.766 -6.605 8.445 1 98.06 108 GLU A CA 1
ATOM 855 C C . GLU A 1 108 ? -6.211 -5.832 7.207 1 98.06 108 GLU A C 1
ATOM 857 O O . GLU A 1 108 ? -7.355 -5.957 6.77 1 98.06 108 GLU A O 1
ATOM 862 N N . ALA A 1 109 ? -5.32 -4.98 6.633 1 98.56 109 ALA A N 1
ATOM 863 C CA . ALA A 1 109 ? -5.648 -4.223 5.426 1 98.56 109 ALA A CA 1
ATOM 864 C C . ALA A 1 109 ? -5.863 -5.156 4.238 1 98.56 109 ALA A C 1
ATOM 866 O O . ALA A 1 109 ? -6.824 -5 3.482 1 98.56 109 ALA A O 1
ATOM 867 N N . LEU A 1 110 ? -4.953 -6.137 4.074 1 98.62 110 LEU A N 1
ATOM 868 C CA . LEU A 1 110 ? -5.078 -7.082 2.975 1 98.62 110 LEU A CA 1
ATOM 869 C C . LEU A 1 110 ? -6.375 -7.875 3.082 1 98.62 110 LEU A C 1
ATOM 871 O O . LEU A 1 110 ? -7.051 -8.109 2.078 1 98.62 110 LEU A O 1
ATOM 875 N N . ASP A 1 111 ? -6.715 -8.273 4.285 1 97.75 111 ASP A N 1
ATOM 876 C CA . ASP A 1 111 ? -7.949 -9.023 4.496 1 97.75 111 ASP A CA 1
ATOM 877 C C . ASP A 1 111 ? -9.172 -8.172 4.172 1 97.75 111 ASP A C 1
ATOM 879 O O . ASP A 1 111 ? -10.133 -8.656 3.564 1 97.75 111 ASP A O 1
ATOM 883 N N . GLU A 1 112 ? -9.125 -6.938 4.578 1 97.38 112 GLU A N 1
ATOM 884 C CA . GLU A 1 112 ? -10.234 -6.035 4.289 1 97.38 112 GLU A CA 1
ATOM 885 C C . GLU A 1 112 ? -10.445 -5.879 2.785 1 97.38 112 GLU A C 1
ATOM 887 O O . GLU A 1 112 ? -11.578 -5.84 2.309 1 97.38 112 GLU A O 1
ATOM 892 N N . LEU A 1 113 ? -9.367 -5.828 2.078 1 98 113 LEU A N 1
ATOM 893 C CA . LEU A 1 113 ? -9.422 -5.664 0.63 1 98 113 LEU A CA 1
ATOM 894 C C . LEU A 1 113 ? -9.602 -7.008 -0.064 1 98 113 LEU A C 1
ATOM 896 O O . LEU A 1 113 ? -9.664 -7.074 -1.294 1 98 113 LEU A O 1
ATOM 900 N N . GLU A 1 114 ? -9.578 -8.062 0.71 1 97.62 114 GLU A N 1
ATOM 901 C CA . GLU A 1 114 ? -9.734 -9.438 0.228 1 97.62 114 GLU A CA 1
ATOM 902 C C . GLU A 1 114 ? -8.617 -9.805 -0.746 1 97.62 114 GLU A C 1
ATOM 904 O O . GLU A 1 114 ? -8.859 -10.477 -1.751 1 97.62 114 GLU A O 1
ATOM 909 N N . ILE A 1 115 ? -7.445 -9.281 -0.428 1 98.44 115 ILE A N 1
ATOM 910 C CA . ILE A 1 115 ? -6.27 -9.664 -1.201 1 98.44 115 ILE A CA 1
ATOM 911 C C . ILE A 1 115 ? -5.707 -10.977 -0.667 1 98.44 115 ILE A C 1
ATOM 913 O O . ILE A 1 115 ? -5.328 -11.07 0.503 1 98.44 115 ILE A O 1
ATOM 917 N N . VAL A 1 116 ? -5.586 -11.922 -1.567 1 98.38 116 VAL A N 1
ATOM 918 C CA . VAL A 1 116 ? -5.133 -13.266 -1.216 1 98.38 116 VAL A CA 1
ATOM 919 C C . VAL A 1 116 ? -3.615 -13.359 -1.365 1 98.38 116 VAL A C 1
ATOM 921 O O . VAL A 1 116 ? -3.027 -12.68 -2.211 1 98.38 116 VAL A O 1
ATOM 924 N N . ARG A 1 117 ? -2.998 -14.141 -0.511 1 98.88 117 ARG A N 1
ATOM 925 C CA . ARG A 1 117 ? -1.567 -14.406 -0.607 1 98.88 117 ARG A CA 1
ATOM 926 C C . ARG A 1 117 ? -1.309 -15.82 -1.12 1 98.88 117 ARG A C 1
ATOM 928 O O . ARG A 1 117 ? -1.843 -16.797 -0.578 1 98.88 117 ARG A O 1
ATOM 935 N N . PHE A 1 118 ? -0.567 -15.914 -2.182 1 98.88 118 PHE A N 1
ATOM 936 C CA . PHE A 1 118 ? -0.021 -17.172 -2.678 1 98.88 118 PHE A CA 1
ATOM 937 C C . PHE A 1 118 ? 1.425 -17.344 -2.229 1 98.88 118 PHE A C 1
ATOM 939 O O . PHE A 1 118 ? 2.281 -16.516 -2.539 1 98.88 118 PHE A O 1
ATOM 946 N N . TRP A 1 119 ? 1.634 -18.438 -1.494 1 98.88 119 TRP A N 1
ATOM 947 C CA . TRP A 1 119 ? 2.98 -18.797 -1.052 1 98.88 119 TRP A CA 1
ATOM 948 C C . TRP A 1 119 ? 3.525 -19.969 -1.851 1 98.88 119 TRP A C 1
ATOM 950 O O . TRP A 1 119 ? 2.986 -21.078 -1.78 1 98.88 119 TRP A O 1
ATOM 960 N N . VAL A 1 120 ? 4.59 -19.672 -2.602 1 98.88 120 VAL A N 1
ATOM 961 C CA . VAL A 1 120 ? 5.195 -20.719 -3.412 1 98.88 120 VAL A CA 1
ATOM 962 C C . VAL A 1 120 ? 6.293 -21.422 -2.615 1 98.88 120 VAL A C 1
ATOM 964 O O . VAL A 1 120 ? 7.234 -20.781 -2.15 1 98.88 120 VAL A O 1
ATOM 967 N N . LYS A 1 121 ? 6.164 -22.688 -2.525 1 98.44 121 LYS A N 1
ATOM 968 C CA . LYS A 1 121 ? 7.09 -23.484 -1.729 1 98.44 121 LYS A CA 1
ATOM 969 C C . LYS A 1 121 ? 8.211 -24.047 -2.596 1 98.44 121 LYS A C 1
ATOM 971 O O . LYS A 1 121 ? 8.188 -23.922 -3.82 1 98.44 121 LYS A O 1
ATOM 976 N N . LYS A 1 122 ? 9.18 -24.641 -1.9 1 96.56 122 LYS A N 1
ATOM 977 C CA . LYS A 1 122 ? 10.375 -25.172 -2.551 1 96.56 122 LYS A CA 1
ATOM 978 C C . LYS A 1 122 ? 10.008 -26.203 -3.617 1 96.56 122 LYS A C 1
ATOM 980 O O . LYS A 1 122 ? 10.641 -26.266 -4.672 1 96.56 122 LYS A O 1
ATOM 985 N N . ASP A 1 123 ? 8.977 -26.969 -3.379 1 96.31 123 ASP A N 1
ATOM 986 C CA . ASP A 1 123 ? 8.586 -28.031 -4.305 1 96.31 123 ASP A CA 1
ATOM 987 C C . ASP A 1 123 ? 7.617 -27.5 -5.363 1 96.31 123 ASP A C 1
ATOM 989 O O . ASP A 1 123 ? 6.965 -28.281 -6.059 1 96.31 123 ASP A O 1
ATOM 993 N N . GLN A 1 124 ? 7.383 -26.156 -5.398 1 95.69 124 GLN A N 1
ATOM 994 C CA . GLN A 1 124 ? 6.625 -25.438 -6.414 1 95.69 124 GLN A CA 1
ATOM 995 C C . GLN A 1 124 ? 5.125 -25.594 -6.199 1 95.69 124 GLN A C 1
ATOM 997 O O . GLN A 1 124 ? 4.328 -25.312 -7.098 1 95.69 124 GLN A O 1
ATOM 1002 N N . THR A 1 125 ? 4.77 -26.141 -5.012 1 97.69 125 THR A N 1
ATOM 1003 C CA . THR A 1 125 ? 3.359 -26.078 -4.648 1 97.69 125 THR A CA 1
ATOM 1004 C C . THR A 1 125 ? 2.986 -24.688 -4.145 1 97.69 125 THR A C 1
ATOM 1006 O O . THR A 1 125 ? 3.857 -23.906 -3.75 1 97.69 125 THR A O 1
ATOM 1009 N N . VAL A 1 126 ? 1.707 -24.391 -4.246 1 98.69 126 VAL A N 1
ATOM 1010 C CA . VAL A 1 126 ? 1.218 -23.062 -3.875 1 98.69 126 VAL A CA 1
ATOM 1011 C C . VAL A 1 126 ? 0.251 -23.172 -2.699 1 98.69 126 VAL A C 1
ATOM 1013 O O . VAL A 1 126 ? -0.674 -24 -2.727 1 98.69 126 VAL A O 1
ATOM 1016 N N . GLU A 1 127 ? 0.486 -22.453 -1.642 1 97.94 127 GLU A N 1
ATOM 1017 C CA . GLU A 1 127 ? -0.425 -22.312 -0.509 1 97.94 127 GLU A CA 1
ATOM 1018 C C . GLU A 1 127 ? -1.196 -21 -0.579 1 97.94 127 GLU A C 1
ATOM 1020 O O . GLU A 1 127 ? -0.603 -19.938 -0.77 1 97.94 127 GLU A O 1
ATOM 1025 N N . TRP A 1 128 ? -2.564 -21.172 -0.479 1 94.69 128 TRP A N 1
ATOM 1026 C CA . TRP A 1 128 ? -3.449 -20.016 -0.457 1 94.69 128 TRP A CA 1
ATOM 1027 C C . TRP A 1 128 ? -3.688 -19.547 0.972 1 94.69 128 TRP A C 1
ATOM 1029 O O . TRP A 1 128 ? -3.949 -20.344 1.866 1 94.69 128 TRP A O 1
ATOM 1039 N N . GLU A 1 129 ? -3.383 -18.219 1.149 1 92.56 129 GLU A N 1
ATOM 1040 C CA . GLU A 1 129 ? -3.699 -17.578 2.428 1 92.56 129 GLU A CA 1
ATOM 1041 C C . GLU A 1 129 ? -4.602 -16.375 2.234 1 92.56 129 GLU A C 1
ATOM 1043 O O . GLU A 1 129 ? -4.355 -15.539 1.356 1 92.56 129 GLU A O 1
ATOM 1048 N N . MET B 1 1 ? 4.188 42.938 -20.25 1 27.48 1 MET B N 1
ATOM 1049 C CA . MET B 1 1 ? 4.926 42.094 -19.328 1 27.48 1 MET B CA 1
ATOM 1050 C C . MET B 1 1 ? 4.133 40.812 -19 1 27.48 1 MET B C 1
ATOM 1052 O O . MET B 1 1 ? 3.08 40.906 -18.375 1 27.48 1 MET B O 1
ATOM 1056 N N . ASN B 1 2 ? 3.943 39.844 -19.859 1 33.09 2 ASN B N 1
ATOM 1057 C CA . ASN B 1 2 ? 3.24 38.562 -19.781 1 33.09 2 ASN B CA 1
ATOM 1058 C C . ASN B 1 2 ? 3.693 37.75 -18.562 1 33.09 2 ASN B C 1
ATOM 1060 O O . ASN B 1 2 ? 4.832 37.281 -18.516 1 33.09 2 ASN B O 1
ATOM 1064 N N . THR B 1 3 ? 3.396 38.219 -17.328 1 33.56 3 THR B N 1
ATOM 1065 C CA . THR B 1 3 ? 3.666 37.406 -16.125 1 33.56 3 THR B CA 1
ATOM 1066 C C . THR B 1 3 ? 3.188 35.969 -16.312 1 33.56 3 THR B C 1
ATOM 1068 O O . THR B 1 3 ? 1.996 35.75 -16.516 1 33.56 3 THR B O 1
ATOM 1071 N N . SER B 1 4 ? 3.818 35.188 -17.109 1 35.97 4 SER B N 1
ATOM 1072 C CA . SER B 1 4 ? 3.654 33.75 -17.156 1 35.97 4 SER B CA 1
ATOM 1073 C C . SER B 1 4 ? 3.328 33.188 -15.766 1 35.97 4 SER B C 1
ATOM 1075 O O . SER B 1 4 ? 4.133 33.281 -14.844 1 35.97 4 SER B O 1
ATOM 1077 N N . ASN B 1 5 ? 2.213 33.469 -15.195 1 38.31 5 ASN B N 1
ATOM 1078 C CA . ASN B 1 5 ? 1.657 32.938 -13.961 1 38.31 5 ASN B CA 1
ATOM 1079 C C . ASN B 1 5 ? 1.984 31.438 -13.805 1 38.31 5 ASN B C 1
ATOM 1081 O O . ASN B 1 5 ? 1.243 30.578 -14.289 1 38.31 5 ASN B O 1
ATOM 1085 N N . THR B 1 6 ? 3.162 31 -14.188 1 40.41 6 THR B N 1
ATOM 1086 C CA . THR B 1 6 ? 3.578 29.641 -13.859 1 40.41 6 THR B CA 1
ATOM 1087 C C . THR B 1 6 ? 3.09 29.25 -12.477 1 40.41 6 THR B C 1
ATOM 1089 O O . THR B 1 6 ? 3.4 29.922 -11.484 1 40.41 6 THR B O 1
ATOM 1092 N N . ALA B 1 7 ? 1.937 28.891 -12.352 1 43.59 7 ALA B N 1
ATOM 1093 C CA . ALA B 1 7 ? 1.353 28.469 -11.086 1 43.59 7 ALA B CA 1
ATOM 1094 C C . ALA B 1 7 ? 2.424 27.922 -10.141 1 43.59 7 ALA B C 1
ATOM 1096 O O . ALA B 1 7 ? 3.203 27.047 -10.516 1 43.59 7 ALA B O 1
ATOM 1097 N N . GLU B 1 8 ? 3.172 28.797 -9.453 1 55.28 8 GLU B N 1
ATOM 1098 C CA . GLU B 1 8 ? 4.23 28.422 -8.516 1 55.28 8 GLU B CA 1
ATOM 1099 C C . GLU B 1 8 ? 3.945 27.078 -7.871 1 55.28 8 GLU B C 1
ATOM 1101 O O . GLU B 1 8 ? 2.84 26.844 -7.379 1 55.28 8 GLU B O 1
ATOM 1106 N N . SER B 1 9 ? 4.82 26.047 -8.25 1 79.38 9 SER B N 1
ATOM 1107 C CA . SER B 1 9 ? 4.734 24.672 -7.762 1 79.38 9 SER B CA 1
ATOM 1108 C C . SER B 1 9 ? 4.75 24.625 -6.238 1 79.38 9 SER B C 1
ATOM 1110 O O . SER B 1 9 ? 5.52 25.344 -5.594 1 79.38 9 SER B O 1
ATOM 1112 N N . LEU B 1 10 ? 3.695 24.375 -5.551 1 94.38 10 LEU B N 1
ATOM 1113 C CA . LEU B 1 10 ? 3.604 24.188 -4.109 1 94.38 10 LEU B CA 1
ATOM 1114 C C . LEU B 1 10 ? 4.684 23.219 -3.617 1 94.38 10 LEU B C 1
ATOM 1116 O O . LEU B 1 10 ? 4.742 22.062 -4.055 1 94.38 10 LEU B O 1
ATOM 1120 N N . ILE B 1 11 ? 5.668 23.828 -2.896 1 96.81 11 ILE B N 1
ATOM 1121 C CA . ILE B 1 11 ? 6.684 23 -2.246 1 96.81 11 ILE B CA 1
ATOM 1122 C C . ILE B 1 11 ? 6.586 23.172 -0.731 1 96.81 11 ILE B C 1
ATOM 1124 O O . ILE B 1 11 ? 6.57 24.297 -0.223 1 96.81 11 ILE B O 1
ATOM 1128 N N . MET B 1 12 ? 6.484 22.047 -0.052 1 97.56 12 MET B N 1
ATOM 1129 C CA . MET B 1 12 ? 6.379 22.031 1.403 1 97.56 12 MET B CA 1
ATOM 1130 C C . MET B 1 12 ? 7.223 20.891 1.992 1 97.56 12 MET B C 1
ATOM 1132 O O . MET B 1 12 ? 7.285 19.812 1.427 1 97.56 12 MET B O 1
ATOM 1136 N N . SER B 1 13 ? 7.785 21.203 3.119 1 97.62 13 SER B N 1
ATOM 1137 C CA . SER B 1 13 ? 8.43 20.141 3.893 1 97.62 13 SER B CA 1
ATOM 1138 C C . SER B 1 13 ? 7.395 19.297 4.637 1 97.62 13 SER B C 1
ATOM 1140 O O . SER B 1 13 ? 6.242 19.719 4.789 1 97.62 13 SER B O 1
ATOM 1142 N N . LYS B 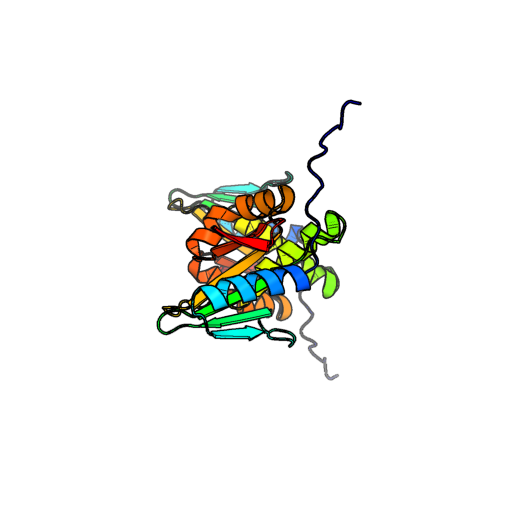1 14 ? 7.82 18.141 5.098 1 97.69 14 LYS B N 1
ATOM 1143 C CA . LYS B 1 14 ? 6.953 17.312 5.93 1 97.69 14 LYS B CA 1
ATOM 1144 C C . LYS B 1 14 ? 6.516 18.062 7.184 1 97.69 14 LYS B C 1
ATOM 1146 O O . LYS B 1 14 ? 5.352 17.984 7.582 1 97.69 14 LYS B O 1
ATOM 1151 N N . GLU B 1 15 ? 7.449 18.797 7.758 1 97.31 15 GLU B N 1
ATOM 1152 C CA . GLU B 1 15 ? 7.145 19.562 8.969 1 97.31 15 GLU B CA 1
ATOM 1153 C C . GLU B 1 15 ? 6.078 20.609 8.703 1 97.31 15 GLU B C 1
ATOM 1155 O O . GLU B 1 15 ? 5.195 20.844 9.539 1 97.31 15 GLU B O 1
ATOM 1160 N N . GLU B 1 16 ? 6.152 21.203 7.617 1 98 16 GLU B N 1
ATOM 1161 C CA . GLU B 1 16 ? 5.148 22.203 7.262 1 98 16 GLU B CA 1
ATOM 1162 C C . GLU B 1 16 ? 3.773 21.562 7.074 1 98 16 GLU B C 1
ATOM 1164 O O . GLU B 1 16 ? 2.758 22.141 7.469 1 98 16 GLU B O 1
ATOM 1169 N N . VAL B 1 17 ? 3.711 20.406 6.48 1 98.5 17 VAL B N 1
ATOM 1170 C CA . VAL B 1 17 ? 2.461 19.656 6.336 1 98.5 17 VAL B CA 1
ATOM 1171 C C . VAL B 1 17 ? 1.892 19.344 7.715 1 98.5 17 VAL B C 1
ATOM 1173 O O . VAL B 1 17 ? 0.711 19.578 7.98 1 98.5 17 VAL B O 1
ATOM 1176 N N . ILE B 1 18 ? 2.74 18.859 8.602 1 98.44 18 ILE B N 1
ATOM 1177 C CA . ILE B 1 18 ? 2.322 18.469 9.945 1 98.44 18 ILE B CA 1
ATOM 1178 C C . ILE B 1 18 ? 1.817 19.703 10.695 1 98.44 18 ILE B C 1
ATOM 1180 O O . ILE B 1 18 ? 0.791 19.641 11.375 1 98.44 18 ILE B O 1
ATOM 1184 N N . ASP B 1 19 ? 2.51 20.797 10.523 1 98.44 19 ASP B N 1
ATOM 1185 C CA . ASP B 1 19 ? 2.086 22.047 11.172 1 98.44 19 ASP B CA 1
ATOM 1186 C C . ASP B 1 19 ? 0.686 22.453 10.719 1 98.44 19 ASP B C 1
ATOM 1188 O O . ASP B 1 19 ? -0.172 22.766 11.539 1 98.44 19 ASP B O 1
ATOM 1192 N N . ALA B 1 20 ? 0.501 22.422 9.445 1 98.62 20 ALA B N 1
ATOM 1193 C CA . ALA B 1 20 ? -0.788 22.828 8.883 1 98.62 20 ALA B CA 1
ATOM 1194 C C . ALA B 1 20 ? -1.903 21.906 9.367 1 98.62 20 ALA B C 1
ATOM 1196 O O . ALA B 1 20 ? -2.973 22.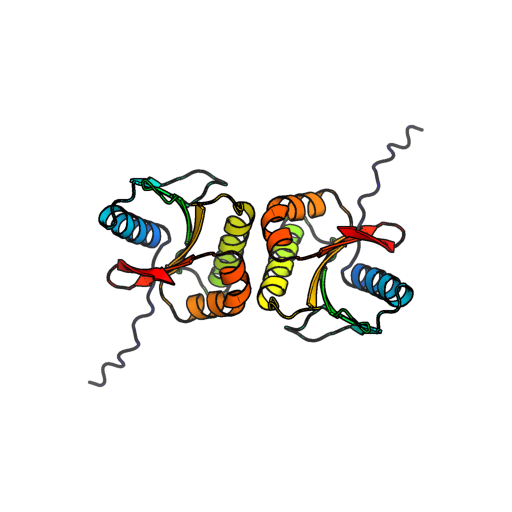359 9.766 1 98.62 20 ALA B O 1
ATOM 1197 N N . VAL B 1 21 ? -1.684 20.625 9.383 1 98.69 21 VAL B N 1
ATOM 1198 C CA . VAL B 1 21 ? -2.674 19.641 9.797 1 98.69 21 VAL B CA 1
ATOM 1199 C C . VAL B 1 21 ? -2.973 19.797 11.289 1 98.69 21 VAL B C 1
ATOM 1201 O O . VAL B 1 21 ? -4.133 19.766 11.703 1 98.69 21 VAL B O 1
ATOM 1204 N N . THR B 1 22 ? -1.92 19.984 12.055 1 98.38 22 THR B N 1
ATOM 1205 C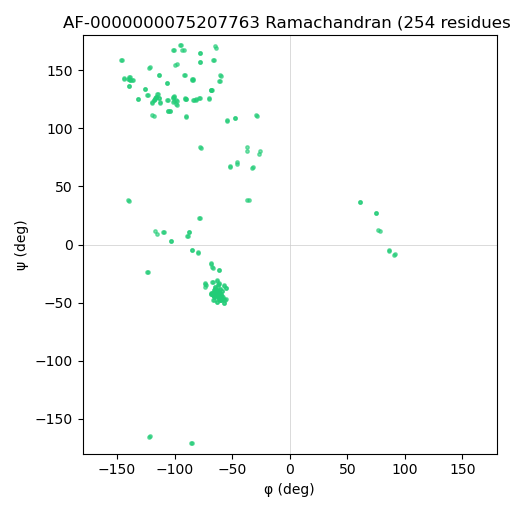 CA . THR B 1 22 ? -2.07 20.172 13.492 1 98.38 22 THR B CA 1
ATOM 1206 C C . THR B 1 22 ? -2.928 21.391 13.797 1 98.38 22 THR B C 1
ATOM 1208 O O . THR B 1 22 ? -3.877 21.312 14.578 1 98.38 22 THR B O 1
ATOM 1211 N N . PHE B 1 23 ? -2.594 22.438 13.141 1 98.12 23 PHE B N 1
ATOM 1212 C CA . PHE B 1 23 ? -3.34 23.688 13.344 1 98.12 23 PHE B CA 1
ATOM 1213 C C . PHE B 1 23 ? -4.801 23.5 12.961 1 98.12 23 PHE B C 1
ATOM 1215 O O . PHE B 1 23 ? -5.703 23.891 13.703 1 98.12 23 PHE B O 1
ATOM 1222 N N . TYR B 1 24 ? -5.004 22.906 11.812 1 98.38 24 TYR B N 1
ATOM 1223 C CA . TYR B 1 24 ? -6.352 22.656 11.32 1 98.38 24 TYR B CA 1
ATOM 1224 C C . TYR B 1 24 ? -7.148 21.812 12.312 1 98.38 24 TYR B C 1
ATOM 1226 O O . TYR B 1 24 ? -8.281 22.172 12.656 1 98.38 24 TYR B O 1
ATOM 1234 N N . LEU B 1 25 ? -6.59 20.766 12.852 1 98.25 25 LEU B N 1
ATOM 1235 C CA . LEU B 1 25 ? -7.297 19.828 13.719 1 98.25 25 LEU B CA 1
ATOM 1236 C C . LEU B 1 25 ? -7.551 20.438 15.094 1 98.25 25 LEU B C 1
ATOM 1238 O O . LEU B 1 25 ? -8.578 20.156 15.719 1 98.25 25 LEU B O 1
ATOM 1242 N N . GLN B 1 26 ? -6.59 21.219 15.547 1 97.94 26 GLN B N 1
ATOM 1243 C CA . GLN B 1 26 ? -6.816 21.922 16.812 1 97.94 26 GLN B CA 1
ATOM 1244 C C . GLN B 1 26 ? -8 22.875 16.703 1 97.94 26 GLN B C 1
ATOM 1246 O O . GLN B 1 26 ? -8.812 22.969 17.625 1 97.94 26 GLN B O 1
ATOM 1251 N N . LYS B 1 27 ? -8.078 23.531 15.57 1 97.12 27 LYS B N 1
ATOM 1252 C CA . LYS B 1 27 ? -9.227 24.406 15.32 1 97.12 27 LYS B CA 1
ATOM 1253 C C . LYS B 1 27 ? -10.523 23.609 15.289 1 97.12 27 LYS B C 1
ATOM 1255 O O . LYS B 1 27 ? -11.57 24.109 15.703 1 97.12 27 LYS B O 1
ATOM 1260 N N . GLU B 1 28 ? -10.461 22.359 14.852 1 95.69 28 GLU B N 1
ATOM 1261 C CA . GLU B 1 28 ? -11.617 21.469 14.797 1 95.69 28 GLU B CA 1
ATOM 1262 C C . GLU B 1 28 ? -11.812 20.734 16.109 1 95.69 28 GLU B C 1
ATOM 1264 O O . GLU B 1 28 ? -12.531 19.734 16.172 1 95.69 28 GLU B O 1
ATOM 1269 N N . ARG B 1 29 ? -11.133 21.094 17.172 1 96.38 29 ARG B N 1
ATOM 1270 C CA . ARG B 1 29 ? -11.305 20.656 18.547 1 96.38 29 ARG B CA 1
ATOM 1271 C C . ARG B 1 29 ? -10.758 19.234 18.734 1 96.38 29 ARG B C 1
ATOM 1273 O O . ARG B 1 29 ? -11.297 18.453 19.531 1 96.38 29 ARG B O 1
ATOM 1280 N N . TYR B 1 30 ? -9.82 18.859 17.953 1 97.88 30 TYR B N 1
ATOM 1281 C CA . TYR B 1 30 ? -9.062 17.641 18.234 1 97.88 30 TYR B CA 1
ATOM 1282 C C . TYR B 1 30 ? -7.922 17.922 19.203 1 97.88 30 TYR B C 1
ATOM 1284 O O . TYR B 1 30 ? -7.281 18.969 19.141 1 97.88 30 TYR B O 1
ATOM 1292 N N . HIS B 1 31 ? -7.719 16.969 20.062 1 98.31 31 HIS B N 1
ATOM 1293 C CA . HIS B 1 31 ? -6.441 16.906 20.766 1 98.31 31 HIS B CA 1
ATOM 1294 C C . HIS B 1 31 ? -5.371 16.25 19.906 1 98.31 31 HIS B C 1
ATOM 1296 O O . HIS B 1 31 ? -5.559 15.133 19.406 1 98.31 31 HIS B O 1
ATOM 1302 N N . VAL B 1 32 ? -4.25 16.984 19.719 1 98.12 32 VAL B N 1
ATOM 1303 C CA . VAL B 1 32 ? -3.27 16.547 18.75 1 98.12 32 VAL B CA 1
ATOM 1304 C C . VAL B 1 32 ? -1.966 16.172 19.453 1 98.12 32 VAL B C 1
ATOM 1306 O O . VAL B 1 32 ? -1.465 16.938 20.281 1 98.12 32 VAL B O 1
ATOM 1309 N N . ASN B 1 33 ? -1.465 14.961 19.109 1 97.06 33 ASN B N 1
ATOM 1310 C CA . ASN B 1 33 ? -0.165 14.484 19.562 1 97.06 33 ASN B CA 1
ATOM 1311 C C . ASN B 1 33 ? 0.775 14.211 18.391 1 97.06 33 ASN B C 1
ATOM 1313 O O . ASN B 1 33 ? 0.513 13.336 17.562 1 97.06 33 ASN B O 1
ATOM 1317 N N . ARG B 1 34 ? 1.756 15 18.281 1 95.44 34 ARG B N 1
ATOM 1318 C CA . ARG B 1 34 ? 2.812 14.766 17.312 1 95.44 34 ARG B CA 1
ATOM 1319 C C . ARG B 1 34 ? 3.789 13.703 17.812 1 95.44 34 ARG B C 1
ATOM 1321 O O . ARG B 1 34 ? 4.293 13.789 18.922 1 95.44 34 ARG B O 1
ATOM 1328 N N . LEU B 1 35 ? 3.918 12.734 16.891 1 87.25 35 LEU B N 1
ATOM 1329 C CA . LEU B 1 35 ? 4.773 11.641 17.328 1 87.25 35 LEU B CA 1
ATOM 1330 C C . LEU B 1 35 ? 6.117 11.68 16.609 1 87.25 35 LEU B C 1
ATOM 1332 O O . LEU B 1 35 ? 6.207 12.18 15.477 1 87.25 35 LEU B O 1
ATOM 1336 N N . ASN B 1 36 ? 7.262 11.43 17.25 1 71.94 36 ASN B N 1
ATOM 1337 C CA . ASN B 1 36 ? 8.594 11.539 16.672 1 71.94 36 ASN B CA 1
ATOM 1338 C C . ASN B 1 36 ? 9.305 10.188 16.641 1 71.94 36 ASN B C 1
ATOM 1340 O O . ASN B 1 36 ? 10.516 10.117 16.438 1 71.94 36 ASN B O 1
ATOM 1344 N N . LYS B 1 37 ? 8.492 9.297 16.906 1 71.75 37 LYS B N 1
ATOM 1345 C CA . LYS B 1 37 ? 9.188 8.016 17 1 71.75 37 LYS B CA 1
ATOM 1346 C C . LYS B 1 37 ? 9.031 7.211 15.711 1 71.75 37 LYS B C 1
ATOM 1348 O O . LYS B 1 37 ? 7.992 7.289 15.047 1 71.75 37 LYS B O 1
ATOM 1353 N N . SER B 1 38 ? 10.086 6.387 15.648 1 73.69 38 SER B N 1
ATOM 1354 C CA . SER B 1 38 ? 10.102 5.508 14.484 1 73.69 38 SER B CA 1
ATOM 1355 C C . SER B 1 38 ? 8.969 4.484 14.547 1 73.69 38 SER B C 1
ATOM 1357 O O . SER B 1 38 ? 8.57 4.059 15.633 1 73.69 38 SER B O 1
ATOM 1359 N N . ASN B 1 39 ? 8.25 4.246 13.633 1 76.75 39 ASN B N 1
ATOM 1360 C CA . ASN B 1 39 ? 7.246 3.195 13.484 1 76.75 39 ASN B CA 1
ATOM 1361 C C . ASN B 1 39 ? 5.875 3.654 13.969 1 76.75 39 ASN B C 1
ATOM 1363 O O . ASN B 1 39 ? 4.91 2.887 13.938 1 76.75 39 ASN B O 1
ATOM 1367 N N . GLU B 1 40 ? 6 4.871 14.602 1 90.31 40 GLU B N 1
ATOM 1368 C CA . GLU B 1 40 ? 4.711 5.453 14.961 1 90.31 40 GLU B CA 1
ATOM 1369 C C . GLU B 1 40 ? 4.191 6.363 13.852 1 90.31 40 GLU B C 1
ATOM 1371 O O . GLU B 1 40 ? 4.922 6.68 12.906 1 90.31 40 GLU B O 1
ATOM 1376 N N . ALA B 1 41 ? 2.91 6.684 14.023 1 96.88 41 ALA B N 1
ATOM 1377 C CA . ALA B 1 41 ? 2.355 7.676 13.102 1 96.88 41 ALA B CA 1
ATOM 1378 C C . ALA B 1 41 ? 3.006 9.039 13.312 1 96.88 41 ALA B C 1
ATOM 1380 O O . ALA B 1 41 ? 3.621 9.289 14.352 1 96.88 41 ALA B O 1
ATOM 1381 N N . ASP B 1 42 ? 2.93 9.859 12.352 1 97.81 42 ASP B N 1
ATOM 1382 C CA . ASP B 1 42 ? 3.453 11.211 12.492 1 97.81 42 ASP B CA 1
ATOM 1383 C C . ASP B 1 42 ? 2.615 12.023 13.484 1 97.81 42 ASP B C 1
ATOM 1385 O O . ASP B 1 42 ? 3.158 12.781 14.289 1 97.81 42 ASP B O 1
ATOM 1389 N N . VAL B 1 43 ? 1.32 11.891 13.406 1 97.94 43 VAL B N 1
ATOM 1390 C CA . VAL B 1 43 ? 0.381 12.602 14.266 1 97.94 43 VAL B CA 1
ATOM 1391 C C . VAL B 1 43 ? -0.751 11.664 14.68 1 97.94 43 VAL B C 1
ATOM 1393 O O . VAL B 1 43 ? -1.256 10.891 13.867 1 97.94 43 VAL B O 1
ATOM 1396 N N . ILE B 1 44 ? -1.124 11.68 15.898 1 98.06 44 ILE B N 1
ATOM 1397 C CA . ILE B 1 44 ? -2.391 11.133 16.359 1 98.06 44 ILE B CA 1
ATOM 1398 C C . ILE B 1 44 ? -3.291 12.258 16.875 1 98.06 44 ILE B C 1
ATOM 1400 O O . ILE B 1 44 ? -2.863 13.094 17.672 1 98.06 44 ILE B O 1
ATOM 1404 N N . ALA B 1 45 ? -4.449 12.344 16.375 1 98.19 45 ALA B N 1
ATOM 1405 C CA . ALA B 1 45 ? -5.422 13.352 16.781 1 98.19 45 ALA B CA 1
ATOM 1406 C C . ALA B 1 45 ? -6.738 12.695 17.203 1 98.19 45 ALA B C 1
ATOM 1408 O O . ALA B 1 45 ? -7.23 11.789 16.531 1 98.19 45 ALA B O 1
ATOM 1409 N N . ALA B 1 46 ? -7.25 13.195 18.375 1 98 46 ALA B N 1
ATOM 1410 C CA . ALA B 1 46 ? -8.469 12.555 18.859 1 98 46 ALA B CA 1
ATOM 1411 C C . ALA B 1 46 ? -9.445 13.586 19.438 1 98 46 ALA B C 1
ATOM 1413 O O . ALA B 1 46 ? -9.023 14.617 19.969 1 98 46 ALA B O 1
ATOM 1414 N N . ASN B 1 47 ? -10.672 13.344 19.188 1 96.88 47 ASN B N 1
ATOM 1415 C CA . ASN B 1 47 ? -11.734 13.969 19.969 1 96.88 47 ASN B CA 1
ATOM 1416 C C . ASN B 1 47 ? -12.633 12.922 20.625 1 96.88 47 ASN B C 1
ATOM 1418 O O . ASN B 1 47 ? -12.219 11.773 20.812 1 96.88 47 ASN B O 1
ATOM 1422 N N . GLU B 1 48 ? -13.766 13.281 21.109 1 94.44 48 GLU B N 1
ATOM 1423 C CA . GLU B 1 48 ? -14.625 12.375 21.859 1 94.44 48 GLU B CA 1
ATOM 1424 C C . GLU B 1 48 ? -15.055 11.18 21.016 1 94.44 48 GLU B C 1
ATOM 1426 O O . GLU B 1 48 ? -15.227 10.078 21.531 1 94.44 48 GLU B O 1
ATOM 1431 N N . PHE B 1 49 ? -15.031 11.258 19.719 1 93.94 49 PHE B N 1
ATOM 1432 C CA . PHE B 1 49 ? -15.703 10.266 18.891 1 93.94 49 PHE B CA 1
ATOM 1433 C C . PHE B 1 49 ? -14.727 9.633 17.906 1 93.94 49 PHE B C 1
ATOM 1435 O O . PHE B 1 49 ? -14.93 8.5 17.453 1 93.94 49 PHE B O 1
ATOM 1442 N N . HIS B 1 50 ? -13.664 10.359 17.609 1 95.12 50 HIS B N 1
ATOM 1443 C CA . HIS B 1 50 ? -12.82 9.922 16.516 1 95.12 50 HIS B CA 1
ATOM 1444 C C . HIS B 1 50 ? -11.344 10.023 16.875 1 95.12 50 HIS B C 1
ATOM 1446 O O . HIS B 1 50 ? -10.938 10.945 17.594 1 95.12 50 HIS B O 1
ATOM 1452 N N . THR B 1 51 ? -10.602 9.062 16.438 1 97.5 51 THR B N 1
ATOM 1453 C CA . THR B 1 51 ? -9.148 9.109 16.453 1 97.5 51 THR B CA 1
ATOM 1454 C C . THR B 1 51 ? -8.586 9.039 15.039 1 97.5 51 THR B C 1
ATOM 1456 O O . THR B 1 51 ? -8.922 8.133 14.273 1 97.5 51 THR B O 1
ATOM 1459 N N . LEU B 1 52 ? -7.805 10.008 14.719 1 97.69 52 LEU B N 1
ATOM 1460 C CA . LEU B 1 52 ? -7.113 10.055 13.43 1 97.69 52 LEU B CA 1
ATOM 1461 C C . LEU B 1 52 ? -5.656 9.633 13.578 1 97.69 52 LEU B C 1
ATOM 1463 O O . LEU B 1 52 ? -4.957 10.109 14.477 1 97.69 52 LEU B O 1
ATOM 1467 N N . ILE B 1 53 ? -5.227 8.68 12.797 1 98.19 53 ILE B N 1
ATOM 1468 C CA . ILE B 1 53 ? -3.832 8.273 12.664 1 98.19 53 ILE B CA 1
ATOM 1469 C C . ILE B 1 53 ? -3.26 8.805 11.352 1 98.19 53 ILE B C 1
ATOM 1471 O O . ILE B 1 53 ? -3.664 8.375 10.273 1 98.19 53 ILE B O 1
ATOM 1475 N N . ILE B 1 54 ? -2.234 9.742 11.43 1 98.44 54 ILE B N 1
ATOM 1476 C CA . ILE B 1 54 ? -1.88 10.539 10.258 1 98.44 54 ILE B CA 1
ATOM 1477 C C . ILE B 1 54 ? -0.423 10.281 9.883 1 98.44 54 ILE B C 1
ATOM 1479 O O . ILE B 1 54 ? 0.475 10.422 10.711 1 98.44 54 ILE B O 1
ATOM 1483 N N . GLU B 1 55 ? -0.231 9.836 8.648 1 98.56 55 GLU B N 1
ATOM 1484 C CA . GLU B 1 55 ? 1.079 9.836 8.008 1 98.56 55 GLU B CA 1
ATOM 1485 C C . GLU B 1 55 ? 1.221 11.008 7.039 1 98.56 55 GLU B C 1
ATOM 1487 O O . GLU B 1 55 ? 0.433 11.148 6.105 1 98.56 55 GLU B O 1
ATOM 1492 N N . ALA B 1 56 ? 2.244 11.844 7.258 1 98.44 56 ALA B N 1
ATOM 1493 C CA . ALA B 1 56 ? 2.457 13.031 6.438 1 98.44 56 ALA B CA 1
ATOM 1494 C C . ALA B 1 56 ? 3.738 12.906 5.617 1 98.44 56 ALA B C 1
ATOM 1496 O O . ALA B 1 56 ? 4.68 12.219 6.02 1 98.44 56 ALA B O 1
ATOM 1497 N N . GLU B 1 57 ? 3.701 13.484 4.41 1 97.94 57 GLU B N 1
ATOM 1498 C CA . GLU B 1 57 ? 4.898 13.633 3.586 1 97.94 57 GLU B CA 1
ATOM 1499 C C . GLU B 1 57 ? 4.945 15 2.916 1 97.94 57 GLU B C 1
ATOM 1501 O O . GLU B 1 57 ? 3.904 15.555 2.555 1 97.94 57 GLU B O 1
ATOM 1506 N N . GLY B 1 58 ? 6.156 15.555 2.85 1 98 58 GLY B N 1
ATOM 1507 C CA . GLY B 1 58 ? 6.367 16.734 2.027 1 98 58 GLY B CA 1
ATOM 1508 C C . GLY B 1 58 ? 6.656 16.406 0.576 1 98 58 GLY B C 1
ATOM 1509 O O . GLY B 1 58 ? 6.449 15.273 0.136 1 98 58 GLY B O 1
ATOM 1510 N N . ASN B 1 59 ? 7.059 17.484 -0.223 1 97.94 59 ASN B N 1
ATOM 1511 C CA . ASN B 1 59 ? 7.359 17.25 -1.631 1 97.94 59 ASN B CA 1
ATOM 1512 C C . ASN B 1 59 ? 8.578 18.047 -2.086 1 97.94 59 ASN B C 1
ATOM 1514 O O . ASN B 1 59 ? 8.602 18.547 -3.209 1 97.94 59 ASN B O 1
ATOM 1518 N N . GLU B 1 60 ? 9.539 18.141 -1.207 1 95.94 60 GLU B N 1
ATOM 1519 C CA . GLU B 1 60 ? 10.727 18.938 -1.505 1 95.94 60 GLU B CA 1
ATOM 1520 C C . GLU B 1 60 ? 11.695 18.172 -2.402 1 95.94 60 GLU B C 1
ATOM 1522 O O . GLU B 1 60 ? 12.656 18.75 -2.916 1 95.94 60 GLU B O 1
ATOM 1527 N N . ALA B 1 61 ? 11.438 16.906 -2.682 1 91.12 61 ALA B N 1
ATOM 1528 C CA . ALA B 1 61 ? 12.375 16.047 -3.396 1 91.12 61 ALA B CA 1
ATOM 1529 C C . ALA B 1 61 ? 11.977 15.891 -4.859 1 91.12 61 ALA B C 1
ATOM 1531 O O . ALA B 1 61 ? 10.938 16.422 -5.285 1 91.12 61 ALA B O 1
ATOM 1532 N N . GLY B 1 62 ? 12.828 15.375 -5.648 1 91.94 62 GLY B N 1
ATOM 1533 C CA . GLY B 1 62 ? 12.531 15.086 -7.043 1 91.94 62 GLY B CA 1
ATOM 1534 C C . GLY B 1 62 ? 11.469 14.023 -7.219 1 91.94 62 GLY B C 1
ATOM 1535 O O . GLY B 1 62 ? 11.039 13.398 -6.25 1 91.94 62 GLY B O 1
ATOM 1536 N N . LYS B 1 63 ? 11.023 13.828 -8.383 1 92.19 63 LYS B N 1
ATOM 1537 C CA . LYS B 1 63 ? 9.883 12.984 -8.727 1 92.19 63 LYS B CA 1
ATOM 1538 C C . LYS B 1 63 ? 10.078 11.562 -8.219 1 92.19 63 LYS B C 1
ATOM 1540 O O . LYS B 1 63 ? 9.148 10.961 -7.672 1 92.19 63 LYS B O 1
ATOM 1545 N N . PHE B 1 64 ? 11.273 11.023 -8.484 1 91.88 64 PHE B N 1
ATOM 1546 C CA . PHE B 1 64 ? 11.547 9.656 -8.07 1 91.88 64 PHE B CA 1
ATOM 1547 C C . PHE B 1 64 ? 11.398 9.5 -6.562 1 91.88 64 PHE B C 1
ATOM 1549 O O . PHE B 1 64 ? 10.742 8.57 -6.09 1 91.88 64 PHE B O 1
ATOM 1556 N N . LYS B 1 65 ? 11.977 10.414 -5.824 1 95.56 65 LYS B N 1
ATOM 1557 C CA . LYS B 1 65 ? 11.898 10.375 -4.367 1 95.56 65 LYS B CA 1
ATOM 1558 C C . LYS B 1 65 ? 10.469 10.625 -3.891 1 95.56 65 LYS B C 1
ATOM 1560 O O . LYS B 1 65 ? 10.023 10.031 -2.906 1 95.56 65 LYS B O 1
ATOM 1565 N N . LEU B 1 66 ? 9.711 11.453 -4.637 1 96.88 66 LEU B N 1
ATOM 1566 C CA . LEU B 1 66 ? 8.312 11.703 -4.305 1 96.88 66 LEU B CA 1
ATOM 1567 C C . LEU B 1 66 ? 7.488 10.43 -4.445 1 96.88 66 LEU B C 1
ATOM 1569 O O . LEU B 1 66 ? 6.652 10.133 -3.588 1 96.88 66 LEU B O 1
ATOM 1573 N N . GLU B 1 67 ? 7.793 9.734 -5.496 1 96.06 67 GLU B N 1
ATOM 1574 C CA . GLU B 1 67 ? 7.102 8.469 -5.715 1 96.06 67 GLU B CA 1
ATOM 1575 C C . GLU B 1 67 ? 7.391 7.48 -4.594 1 96.06 67 GLU B C 1
ATOM 1577 O O . GLU B 1 67 ? 6.473 6.855 -4.051 1 96.06 67 GLU B O 1
ATOM 1582 N N . THR B 1 68 ? 8.656 7.426 -4.25 1 96.62 68 THR B N 1
ATOM 1583 C CA . THR B 1 68 ? 9.07 6.496 -3.205 1 96.62 68 THR B CA 1
ATOM 1584 C C . THR B 1 68 ? 8.492 6.91 -1.854 1 96.62 68 THR B C 1
ATOM 1586 O O . THR B 1 68 ? 8.008 6.07 -1.096 1 96.62 68 THR B O 1
ATOM 1589 N N . ASP B 1 69 ? 8.516 8.172 -1.585 1 97.38 69 ASP B N 1
ATOM 1590 C CA . ASP B 1 69 ? 7.988 8.672 -0.319 1 97.38 69 ASP B CA 1
ATOM 1591 C C . ASP B 1 69 ? 6.484 8.422 -0.216 1 97.38 69 ASP B C 1
ATOM 1593 O O . ASP B 1 69 ? 5.988 8.023 0.842 1 97.38 69 ASP B O 1
ATOM 1597 N N . PHE B 1 70 ? 5.809 8.586 -1.301 1 98.38 70 PHE B N 1
ATOM 1598 C CA . PHE B 1 70 ? 4.367 8.359 -1.318 1 98.38 70 PHE B CA 1
ATOM 1599 C C . PHE B 1 70 ? 4.051 6.891 -1.085 1 98.38 70 PHE B C 1
ATOM 1601 O O . PHE B 1 70 ? 3.193 6.559 -0.262 1 98.38 70 PHE B O 1
ATOM 1608 N N . SER B 1 71 ? 4.73 6.078 -1.779 1 98.19 71 SER B N 1
ATOM 1609 C CA . SER B 1 71 ? 4.52 4.645 -1.617 1 98.19 71 SER B CA 1
ATOM 1610 C C . SER B 1 71 ? 4.793 4.203 -0.183 1 98.19 71 SER B C 1
ATOM 1612 O O . SER B 1 71 ? 4.023 3.432 0.393 1 98.19 71 SER B O 1
ATOM 1614 N N . CYS B 1 72 ? 5.855 4.703 0.4 1 97.5 72 CYS B N 1
ATOM 1615 C CA . CYS B 1 72 ? 6.191 4.375 1.78 1 97.5 72 CYS B CA 1
ATOM 1616 C C . CYS B 1 72 ? 5.109 4.863 2.736 1 97.5 72 CYS B C 1
ATOM 1618 O O . CYS B 1 72 ? 4.762 4.168 3.695 1 97.5 72 CYS B O 1
ATOM 1620 N N . GLN B 1 73 ? 4.633 6.012 2.451 1 97.94 73 GLN B N 1
ATOM 1621 C CA . GLN B 1 73 ? 3.572 6.582 3.275 1 97.94 73 GLN B CA 1
ATOM 1622 C C . GLN B 1 73 ? 2.344 5.68 3.299 1 97.94 73 GLN B C 1
ATOM 1624 O O . GLN B 1 73 ? 1.794 5.395 4.363 1 97.94 73 GLN B O 1
ATOM 1629 N N . VAL B 1 74 ? 1.949 5.176 2.15 1 98.75 74 VAL B N 1
ATOM 1630 C CA . VAL B 1 74 ? 0.799 4.285 2.037 1 98.75 74 VAL B CA 1
ATOM 1631 C C . VAL B 1 74 ? 1.077 2.982 2.783 1 98.75 74 VAL B C 1
ATOM 1633 O O . VAL B 1 74 ? 0.247 2.52 3.57 1 98.75 74 VAL B O 1
ATOM 1636 N N . MET B 1 75 ? 2.262 2.473 2.6 1 98.56 75 MET B N 1
ATOM 1637 C CA . MET B 1 75 ? 2.617 1.225 3.268 1 98.56 75 MET B CA 1
ATOM 1638 C C . MET B 1 75 ? 2.578 1.389 4.785 1 98.56 75 MET B C 1
ATOM 1640 O O . MET B 1 75 ? 2.109 0.499 5.496 1 98.56 75 MET B O 1
ATOM 1644 N N . ARG B 1 76 ? 3.025 2.482 5.273 1 97.81 76 ARG B N 1
ATOM 1645 C CA . ARG B 1 76 ? 3.008 2.732 6.711 1 97.81 76 ARG B CA 1
ATOM 1646 C C . ARG B 1 76 ? 1.578 2.811 7.238 1 97.81 76 ARG B C 1
ATOM 1648 O O . ARG B 1 76 ? 1.291 2.346 8.344 1 97.81 76 ARG B O 1
ATOM 1655 N N . LEU B 1 77 ? 0.701 3.373 6.465 1 98.12 77 LEU B N 1
ATOM 1656 C CA . LEU B 1 77 ? -0.698 3.43 6.871 1 98.12 77 LEU B CA 1
ATOM 1657 C C . LEU B 1 77 ? -1.319 2.037 6.887 1 98.12 77 LEU B C 1
ATOM 1659 O O . LEU B 1 77 ? -2.041 1.683 7.82 1 98.12 77 LEU B O 1
ATOM 1663 N N . LEU B 1 78 ? -0.983 1.305 5.855 1 98.56 78 LEU B N 1
ATOM 1664 C CA . LEU B 1 78 ? -1.56 -0.033 5.781 1 98.56 78 LEU B CA 1
ATOM 1665 C C . LEU B 1 78 ? -1.143 -0.875 6.98 1 98.56 78 LEU B C 1
ATOM 1667 O O . LEU B 1 78 ? -1.927 -1.685 7.48 1 98.56 78 LEU B O 1
ATOM 1671 N N . LYS B 1 79 ? 0.052 -0.659 7.477 1 98 79 LYS B N 1
ATOM 1672 C CA . LYS B 1 79 ? 0.542 -1.387 8.641 1 98 79 LYS B CA 1
ATOM 1673 C C . LYS B 1 79 ? -0.247 -1.014 9.898 1 98 79 LYS B C 1
ATOM 1675 O O . LYS B 1 79 ? -0.264 -1.766 10.875 1 98 79 LYS B O 1
ATOM 1680 N N . LYS B 1 80 ? -0.897 0.109 9.836 1 97.12 80 LYS B N 1
ATOM 1681 C CA . LYS B 1 80 ? -1.6 0.62 11.008 1 97.12 80 LYS B CA 1
ATOM 1682 C C . LYS B 1 80 ? -3.104 0.384 10.898 1 97.12 80 LYS B C 1
ATOM 1684 O O . LYS B 1 80 ? -3.869 0.805 11.766 1 97.12 80 LYS B O 1
ATOM 1689 N N . TYR B 1 81 ? -3.451 -0.262 9.844 1 97.69 81 TYR B N 1
ATOM 1690 C CA . TYR B 1 81 ? -4.875 -0.477 9.625 1 97.69 81 TYR B CA 1
ATOM 1691 C C . TYR B 1 81 ? -5.441 -1.468 10.633 1 97.69 81 TYR B C 1
ATOM 1693 O O . TYR B 1 81 ? -4.871 -2.541 10.844 1 97.69 81 TYR B O 1
ATOM 1701 N N . ASP B 1 82 ? -6.434 -0.996 11.258 1 91.69 82 ASP B N 1
ATOM 1702 C CA . ASP B 1 82 ? -7.266 -1.856 12.094 1 91.69 82 ASP B CA 1
ATOM 1703 C C . ASP B 1 82 ? -8.734 -1.446 12.016 1 91.69 82 ASP B C 1
ATOM 1705 O O . ASP B 1 82 ? -9.047 -0.277 11.773 1 91.69 82 ASP B O 1
ATOM 1709 N N . LYS B 1 83 ? -9.633 -2.371 12.023 1 86.69 83 LYS B N 1
ATOM 1710 C CA . LYS B 1 83 ? -11.055 -2.131 11.797 1 86.69 83 LYS B CA 1
ATOM 1711 C C . LYS B 1 83 ? -11.719 -1.569 13.055 1 86.69 83 LYS B C 1
ATOM 1713 O 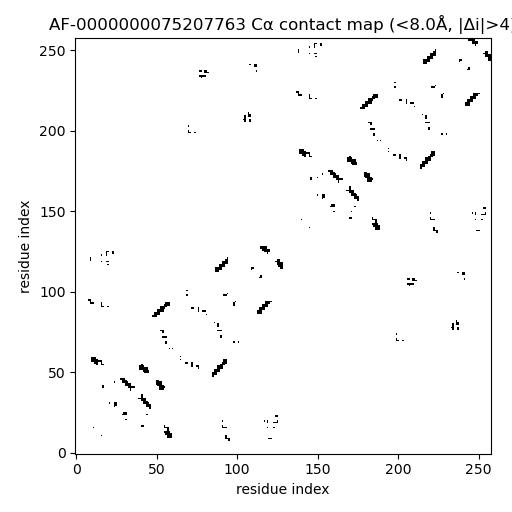O . LYS B 1 83 ? -12.945 -1.579 13.172 1 86.69 83 LYS B O 1
ATOM 1718 N N . ALA B 1 84 ? -10.953 -1 13.883 1 86.31 84 ALA B N 1
ATOM 1719 C CA . ALA B 1 84 ? -11.555 -0.454 15.094 1 86.31 84 ALA B CA 1
ATOM 1720 C C . ALA B 1 84 ? -12.453 0.742 14.773 1 86.31 84 ALA B C 1
ATOM 1722 O O . ALA B 1 84 ? -12.055 1.634 14.023 1 86.31 84 ALA B O 1
ATOM 1723 N N . PRO B 1 85 ? -13.672 0.709 15.375 1 89.06 85 PRO B N 1
ATOM 1724 C CA . PRO B 1 85 ? -14.562 1.845 15.141 1 89.06 85 PRO B CA 1
ATOM 1725 C C . PRO B 1 85 ? -13.984 3.166 15.633 1 89.06 85 PRO B C 1
ATOM 1727 O O . PRO B 1 85 ? -13.312 3.201 16.672 1 89.06 85 PRO B O 1
ATOM 1730 N N . GLY B 1 86 ? -14.156 4.191 14.945 1 93.06 86 GLY B N 1
ATOM 1731 C CA . GLY B 1 86 ? -13.742 5.527 15.344 1 93.06 86 GLY B CA 1
ATOM 1732 C C . GLY B 1 86 ? -12.305 5.84 14.977 1 93.06 86 GLY B C 1
ATOM 1733 O O . GLY B 1 86 ? -11.836 6.961 15.188 1 93.06 86 GLY B O 1
ATOM 1734 N N . ARG B 1 87 ? -11.633 4.863 14.469 1 96.06 87 ARG B N 1
ATOM 1735 C CA . ARG B 1 87 ? -10.25 5.066 14.047 1 96.06 87 ARG B CA 1
ATOM 1736 C C . ARG B 1 87 ? -10.172 5.309 12.539 1 96.06 87 ARG B C 1
ATOM 1738 O O . ARG B 1 87 ? -10.758 4.566 11.758 1 96.06 87 ARG B O 1
ATOM 1745 N N . THR B 1 88 ? -9.586 6.43 12.195 1 97.19 88 THR B N 1
ATOM 1746 C CA . THR B 1 88 ? -9.445 6.789 10.789 1 97.19 88 THR B CA 1
ATOM 1747 C C . THR B 1 88 ? -7.977 7.012 10.43 1 97.19 88 THR B C 1
ATOM 1749 O O . THR B 1 88 ? -7.262 7.73 11.133 1 97.19 88 THR B O 1
ATOM 1752 N N . LEU B 1 89 ? -7.508 6.355 9.359 1 98.44 89 LEU B N 1
ATOM 1753 C CA . LEU B 1 89 ? -6.18 6.609 8.805 1 98.44 89 LEU B CA 1
ATOM 1754 C C . LEU B 1 89 ? -6.211 7.785 7.836 1 98.44 89 LEU B C 1
ATOM 1756 O O . LEU B 1 89 ? -7.156 7.934 7.059 1 98.44 89 LEU B O 1
ATOM 1760 N N . VAL B 1 90 ? -5.117 8.617 7.883 1 98.5 90 VAL B N 1
ATOM 1761 C CA . VAL B 1 90 ? -5.098 9.836 7.078 1 98.5 90 VAL B CA 1
ATOM 1762 C C . VAL B 1 90 ? -3.777 9.938 6.32 1 98.5 90 VAL B C 1
ATOM 1764 O O . VAL B 1 90 ? -2.703 9.82 6.918 1 98.5 90 VAL B O 1
ATOM 1767 N N . LEU B 1 91 ? -3.857 10.078 5.066 1 98.81 91 LEU B N 1
ATOM 1768 C CA . LEU B 1 91 ? -2.773 10.453 4.168 1 98.81 91 LEU B CA 1
ATOM 1769 C C . LEU B 1 91 ? -2.701 11.969 4.012 1 98.81 91 LEU B C 1
ATOM 1771 O O . LEU B 1 91 ? -3.592 12.578 3.414 1 98.81 91 LEU B O 1
ATOM 1775 N N . ALA B 1 92 ? -1.637 12.625 4.562 1 98.88 92 ALA B N 1
ATOM 1776 C CA . ALA B 1 92 ? -1.542 14.078 4.508 1 98.88 92 ALA B CA 1
ATOM 1777 C C . ALA B 1 92 ? -0.39 14.523 3.611 1 98.88 92 ALA B C 1
ATOM 1779 O O . ALA B 1 92 ? 0.759 14.133 3.83 1 98.88 92 ALA B O 1
ATOM 1780 N N . ASN B 1 93 ? -0.723 15.305 2.596 1 98.81 93 ASN B N 1
ATOM 1781 C CA . ASN B 1 93 ? 0.254 15.719 1.595 1 98.81 93 ASN B CA 1
ATOM 1782 C C . ASN B 1 93 ? -0.031 17.125 1.086 1 98.81 93 ASN B C 1
ATOM 1784 O O . ASN B 1 93 ? -1.158 17.609 1.189 1 98.81 93 ASN B O 1
ATOM 1788 N N . PRO B 1 94 ? 1.043 17.766 0.52 1 98.75 94 PRO B N 1
ATOM 1789 C CA . PRO B 1 94 ? 0.753 19 -0.214 1 98.75 94 PRO B CA 1
ATOM 1790 C C . PRO B 1 94 ? -0.2 18.781 -1.386 1 98.75 94 PRO B C 1
ATOM 1792 O O . PRO B 1 94 ? -0.126 17.75 -2.062 1 98.75 94 PRO B O 1
ATOM 1795 N N . ASP B 1 95 ? -1.001 19.734 -1.615 1 98.5 95 ASP B N 1
ATOM 1796 C CA . ASP B 1 95 ? -1.968 19.688 -2.707 1 98.5 95 ASP B CA 1
ATOM 1797 C C . ASP B 1 95 ? -1.296 19.969 -4.051 1 98.5 95 ASP B C 1
ATOM 1799 O O . ASP B 1 95 ? -1.32 21.094 -4.535 1 98.5 95 ASP B O 1
ATOM 1803 N N . THR B 1 96 ? -0.702 18.984 -4.656 1 97.69 96 THR B N 1
ATOM 1804 C CA . THR B 1 96 ? -0.074 19.141 -5.965 1 97.69 96 THR B CA 1
ATOM 1805 C C . THR B 1 96 ? -0.689 18.172 -6.969 1 97.69 96 THR B C 1
ATOM 1807 O O . THR B 1 96 ? -1.162 17.094 -6.594 1 97.69 96 THR B O 1
ATOM 1810 N N . PRO B 1 97 ? -0.644 18.547 -8.234 1 96.94 97 PRO B N 1
ATOM 1811 C CA . PRO B 1 97 ? -1.184 17.625 -9.242 1 96.94 97 PRO B CA 1
ATOM 1812 C C . PRO B 1 97 ? -0.543 16.234 -9.188 1 96.94 97 PRO B C 1
ATOM 1814 O O . PRO B 1 97 ? -1.234 15.234 -9.344 1 96.94 97 PRO B O 1
ATOM 1817 N N . PHE B 1 98 ? 0.71 16.188 -8.922 1 96.56 98 PHE B N 1
ATOM 1818 C CA . PHE B 1 98 ? 1.424 14.914 -8.891 1 96.56 98 PHE B CA 1
ATOM 1819 C C . PHE B 1 98 ? 0.879 14.023 -7.781 1 96.56 98 PHE B C 1
ATOM 1821 O O . PHE B 1 98 ? 0.542 12.859 -8.023 1 96.56 98 PHE B O 1
ATOM 1828 N N . LEU B 1 99 ? 0.739 14.516 -6.586 1 98 99 LEU B N 1
ATOM 1829 C CA . LEU B 1 99 ? 0.318 13.703 -5.449 1 98 99 LEU B CA 1
ATOM 1830 C C . LEU B 1 99 ? -1.167 13.367 -5.539 1 98 99 LEU B C 1
ATOM 1832 O O . LEU B 1 99 ? -1.588 12.273 -5.145 1 98 99 LEU B O 1
ATOM 1836 N N . ARG B 1 100 ? -1.952 14.266 -6.078 1 98.06 100 ARG B N 1
ATOM 1837 C CA . ARG B 1 100 ? -3.361 13.969 -6.312 1 98.06 100 ARG B CA 1
ATOM 1838 C C . ARG B 1 100 ? -3.52 12.82 -7.309 1 98.06 100 ARG B C 1
ATOM 1840 O O . ARG B 1 100 ? -4.363 11.938 -7.121 1 98.06 100 ARG B O 1
ATOM 1847 N N . GLU B 1 101 ? -2.707 12.875 -8.305 1 98.06 101 GLU B N 1
ATOM 1848 C CA . GLU B 1 101 ? -2.768 11.812 -9.297 1 98.06 101 GLU B CA 1
ATOM 1849 C C . GLU B 1 101 ? -2.383 10.469 -8.695 1 98.06 101 GLU B C 1
ATOM 1851 O O . GLU B 1 101 ? -3.008 9.445 -8.984 1 98.06 101 GLU B O 1
ATOM 1856 N N . ARG B 1 102 ? -1.373 10.477 -7.848 1 97.88 102 ARG B N 1
ATOM 1857 C CA . ARG B 1 102 ? -0.947 9.234 -7.207 1 97.88 102 ARG B CA 1
ATOM 1858 C C . ARG B 1 102 ? -2.031 8.695 -6.277 1 97.88 102 ARG B C 1
ATOM 1860 O O . ARG B 1 102 ? -2.332 7.5 -6.293 1 97.88 102 ARG B O 1
ATOM 1867 N N . ALA B 1 103 ? -2.605 9.555 -5.516 1 98.56 103 ALA B N 1
ATOM 1868 C CA . ALA B 1 103 ? -3.689 9.133 -4.629 1 98.56 103 ALA B CA 1
ATOM 1869 C C . ALA B 1 103 ? -4.898 8.656 -5.43 1 98.56 103 ALA B C 1
ATOM 1871 O O . ALA B 1 103 ? -5.555 7.68 -5.059 1 98.56 103 ALA B O 1
ATOM 1872 N N . ALA B 1 104 ? -5.176 9.344 -6.547 1 98.38 104 ALA B N 1
ATOM 1873 C CA . ALA B 1 104 ? -6.316 8.992 -7.387 1 98.38 104 ALA B CA 1
ATOM 1874 C C . ALA B 1 104 ? -6.164 7.586 -7.957 1 98.38 104 ALA B C 1
ATOM 1876 O O . ALA B 1 104 ? -7.152 6.863 -8.109 1 98.38 104 ALA B O 1
ATOM 1877 N N . SER B 1 105 ? -4.977 7.238 -8.234 1 98 105 SER B N 1
ATOM 1878 C CA . SER B 1 105 ? -4.73 5.918 -8.805 1 98 105 SER B CA 1
ATOM 1879 C C . SER B 1 105 ? -5.012 4.816 -7.785 1 98 105 SER B C 1
ATOM 1881 O O . SER B 1 105 ? -5.16 3.65 -8.156 1 98 105 SER B O 1
ATOM 1883 N N . LEU B 1 106 ? -5.098 5.156 -6.512 1 98.5 106 LEU B N 1
ATOM 1884 C CA . LEU B 1 106 ? -5.359 4.219 -5.422 1 98.5 106 LEU B CA 1
ATOM 1885 C C . LEU B 1 106 ? -6.754 4.434 -4.844 1 98.5 106 LEU B C 1
ATOM 1887 O O . LEU B 1 106 ? -7.094 3.863 -3.805 1 98.5 106 LEU B O 1
ATOM 1891 N N . LYS B 1 107 ? -7.582 5.242 -5.512 1 98.25 107 LYS B N 1
ATOM 1892 C CA . LYS B 1 107 ? -8.789 5.793 -4.906 1 98.25 107 LYS B CA 1
ATOM 1893 C C . LYS B 1 107 ? -9.703 4.684 -4.398 1 98.25 107 LYS B C 1
ATOM 1895 O O . LYS B 1 107 ? -10.172 4.734 -3.258 1 98.25 107 LYS B O 1
ATOM 1900 N N . GLU B 1 108 ? -10.023 3.68 -5.172 1 98.12 108 GLU B N 1
ATOM 1901 C CA . GLU B 1 108 ? -10.977 2.645 -4.785 1 98.12 108 GLU B CA 1
ATOM 1902 C C . GLU B 1 108 ? -10.492 1.877 -3.561 1 98.12 108 GLU B C 1
ATOM 1904 O O . GLU B 1 108 ? -11.273 1.583 -2.656 1 98.12 108 GLU B O 1
ATOM 1909 N N . ALA B 1 109 ? -9.18 1.507 -3.512 1 98.56 109 ALA B N 1
ATOM 1910 C CA . ALA B 1 109 ? -8.625 0.801 -2.361 1 98.56 109 ALA B CA 1
ATOM 1911 C C . ALA B 1 109 ? -8.641 1.682 -1.115 1 98.56 109 ALA B C 1
ATOM 1913 O O . ALA B 1 109 ? -9.031 1.23 -0.034 1 98.56 109 ALA B O 1
ATOM 1914 N N . LEU B 1 110 ? -8.219 2.949 -1.275 1 98.62 110 LEU B N 1
ATOM 1915 C CA . LEU B 1 110 ? -8.211 3.873 -0.146 1 98.62 110 LEU B CA 1
ATOM 1916 C C . LEU B 1 110 ? -9.625 4.074 0.4 1 98.62 110 LEU B C 1
ATOM 1918 O O . LEU B 1 110 ? -9.82 4.117 1.616 1 98.62 110 LEU B O 1
ATOM 1922 N N . ASP B 1 111 ? -10.578 4.195 -0.488 1 97.75 111 ASP B N 1
ATOM 1923 C CA . ASP B 1 111 ? -11.961 4.379 -0.065 1 97.75 111 ASP B CA 1
ATOM 1924 C C . ASP B 1 111 ? -12.477 3.146 0.679 1 97.75 111 ASP B C 1
ATOM 1926 O O . ASP B 1 111 ? -13.18 3.27 1.685 1 97.75 111 ASP B O 1
ATOM 1930 N N . GLU B 1 112 ? -12.133 1.989 0.174 1 97.38 112 GLU B N 1
ATOM 1931 C CA . GLU B 1 112 ? -12.547 0.753 0.832 1 97.38 112 GLU B CA 1
ATOM 1932 C C . GLU B 1 112 ? -12 0.672 2.252 1 97.38 112 GLU B C 1
ATOM 1934 O O . GLU B 1 112 ? -12.695 0.236 3.17 1 97.38 112 GLU B O 1
ATOM 1939 N N . LEU B 1 113 ? -10.805 1.118 2.41 1 98 113 LEU B N 1
ATOM 1940 C CA . LEU B 1 113 ? -10.156 1.082 3.715 1 98 113 LEU B CA 1
ATOM 1941 C C . LEU B 1 113 ? -10.531 2.309 4.543 1 98 113 LEU B C 1
ATOM 1943 O O . LEU B 1 113 ? -10.07 2.461 5.676 1 98 113 LEU B O 1
ATOM 1947 N N . GLU B 1 114 ? -11.266 3.217 3.938 1 97.62 114 GLU B N 1
ATOM 1948 C CA . GLU B 1 114 ? -11.719 4.457 4.562 1 97.62 114 GLU B CA 1
ATOM 1949 C C . GLU B 1 114 ? -10.539 5.324 4.984 1 97.62 114 GLU B C 1
ATOM 1951 O O . GLU B 1 114 ? -10.555 5.938 6.051 1 97.62 114 GLU B O 1
ATOM 1956 N N . ILE B 1 115 ? -9.516 5.281 4.141 1 98.44 115 ILE B N 1
ATOM 1957 C CA . ILE B 1 115 ? -8.383 6.164 4.355 1 98.44 115 ILE B CA 1
ATOM 1958 C C . ILE B 1 115 ? -8.672 7.539 3.75 1 98.44 115 ILE B C 1
ATOM 1960 O O . ILE B 1 115 ? -8.914 7.656 2.547 1 98.44 115 ILE B O 1
ATOM 1964 N N . VAL B 1 116 ? -8.555 8.539 4.602 1 98.38 116 VAL B N 1
ATOM 1965 C CA . VAL B 1 116 ? -8.867 9.906 4.215 1 98.38 116 VAL B CA 1
ATOM 1966 C C . VAL B 1 116 ? -7.613 10.602 3.691 1 98.38 116 VAL B C 1
ATOM 1968 O O . VAL B 1 116 ? -6.5 10.289 4.129 1 98.38 116 VAL B O 1
ATOM 1971 N N . ARG B 1 117 ? -7.797 11.469 2.729 1 98.88 117 ARG B N 1
ATOM 1972 C CA . ARG B 1 117 ? -6.699 12.289 2.219 1 98.88 117 ARG B CA 1
ATOM 1973 C C . ARG B 1 117 ? -6.824 13.727 2.699 1 98.88 117 ARG B C 1
ATOM 1975 O O . ARG B 1 117 ? -7.879 14.352 2.543 1 98.88 117 ARG B O 1
ATOM 1982 N N . PHE B 1 118 ? -5.801 14.227 3.336 1 9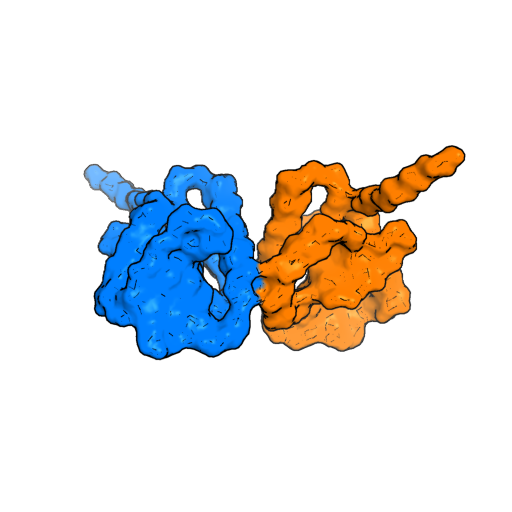8.88 118 PHE B N 1
ATOM 1983 C CA . PHE B 1 118 ? -5.641 15.633 3.656 1 98.88 118 PHE B CA 1
ATOM 1984 C C . PHE B 1 118 ? -4.738 16.328 2.641 1 98.88 118 PHE B C 1
ATOM 1986 O O . PHE B 1 118 ? -3.584 15.93 2.459 1 98.88 118 PHE B O 1
ATOM 1993 N N . TRP B 1 119 ? -5.32 17.328 1.999 1 98.88 119 TRP B N 1
ATOM 1994 C CA . TRP B 1 119 ? -4.566 18.141 1.048 1 98.88 119 TRP B CA 1
ATOM 1995 C C . TRP B 1 119 ? -4.242 19.5 1.634 1 98.88 119 TRP B C 1
ATOM 1997 O O . TRP B 1 119 ? -5.145 20.297 1.915 1 98.88 119 TRP B O 1
ATOM 2007 N N . VAL B 1 120 ? -2.939 19.719 1.816 1 98.88 120 VAL B N 1
ATOM 2008 C CA . VAL B 1 120 ? -2.512 21 2.381 1 98.88 120 VAL B CA 1
ATOM 2009 C C . VAL B 1 120 ? -2.242 21.984 1.257 1 98.88 120 VAL B C 1
ATOM 2011 O O . VAL B 1 120 ? -1.425 21.734 0.37 1 98.88 120 VAL B O 1
ATOM 2014 N N . LYS B 1 121 ? -2.875 23.094 1.354 1 98.44 121 LYS B N 1
ATOM 2015 C CA . LYS B 1 121 ? -2.787 24.125 0.315 1 98.44 121 LYS B CA 1
ATOM 2016 C C . LYS B 1 121 ? -1.723 25.156 0.654 1 98.44 121 LYS B C 1
ATOM 2018 O O . LYS B 1 121 ? -1.156 25.141 1.749 1 98.44 121 LYS B O 1
ATOM 2023 N N . LYS B 1 122 ? -1.476 26.016 -0.34 1 96.5 122 LYS B N 1
ATOM 2024 C CA . LYS B 1 122 ? -0.437 27.031 -0.227 1 96.5 122 LYS B CA 1
ATOM 2025 C C . LYS B 1 122 ? -0.675 27.922 0.986 1 96.5 122 LYS B C 1
ATOM 2027 O O . LYS B 1 122 ? 0.274 28.328 1.659 1 96.5 122 LYS B O 1
ATOM 2032 N N . ASP B 1 123 ? -1.916 28.203 1.298 1 96.31 123 ASP B N 1
ATOM 2033 C CA . ASP B 1 123 ? -2.248 29.109 2.4 1 96.31 123 ASP B CA 1
ATOM 2034 C C . ASP B 1 123 ? -2.355 28.344 3.719 1 96.31 123 ASP B C 1
ATOM 2036 O O . ASP B 1 123 ? -2.881 28.859 4.703 1 96.31 123 ASP B O 1
ATOM 2040 N N . GLN B 1 124 ? -1.988 27.031 3.727 1 95.75 124 GLN B N 1
ATOM 2041 C CA . GLN B 1 124 ? -1.871 26.156 4.895 1 95.75 124 GLN B CA 1
ATOM 2042 C C . GLN B 1 124 ? -3.244 25.703 5.375 1 95.75 124 GLN B C 1
ATOM 2044 O O . GLN B 1 124 ? -3.381 25.219 6.504 1 95.75 124 GLN B O 1
ATOM 2049 N N . THR B 1 125 ? -4.266 25.938 4.531 1 97.69 125 THR B N 1
ATOM 2050 C CA . THR B 1 125 ? -5.543 25.297 4.82 1 97.69 125 THR B CA 1
ATOM 2051 C C . THR B 1 125 ? -5.523 23.844 4.398 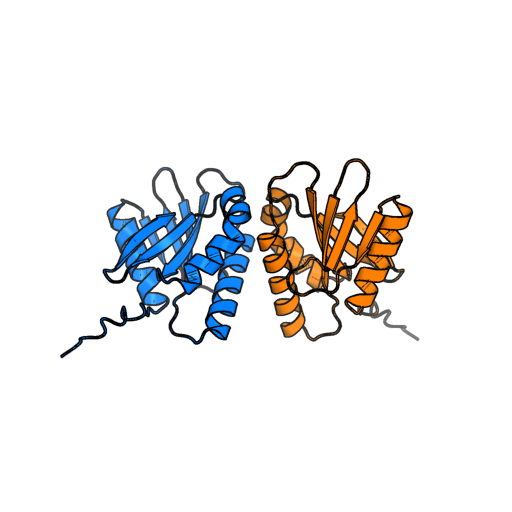1 97.69 125 THR B C 1
ATOM 2053 O O . THR B 1 125 ? -4.68 23.422 3.596 1 97.69 125 THR B O 1
ATOM 2056 N N . VAL B 1 126 ? -6.402 23.062 5.008 1 98.62 126 VAL B N 1
ATOM 2057 C CA . VAL B 1 126 ? -6.441 21.625 4.766 1 98.62 126 VAL B CA 1
ATOM 2058 C C . VAL B 1 126 ? -7.785 21.234 4.148 1 98.62 126 VAL B C 1
ATOM 2060 O O . VAL B 1 126 ? -8.844 21.625 4.652 1 98.62 126 VAL B O 1
ATOM 2063 N N . GLU B 1 127 ? -7.77 20.578 3.029 1 97.94 127 GLU B N 1
ATOM 2064 C CA . GLU B 1 127 ? -8.945 19.984 2.404 1 97.94 127 GLU B CA 1
ATOM 2065 C C . GLU B 1 127 ? -9.016 18.484 2.682 1 97.94 127 GLU B C 1
ATOM 2067 O O . GLU B 1 127 ? -8.031 17.766 2.498 1 97.94 127 GLU B O 1
ATOM 2072 N N . TRP B 1 128 ? -10.234 18.094 3.203 1 94.56 128 TRP B N 1
ATOM 2073 C CA . TRP B 1 128 ? -10.5 16.688 3.463 1 94.56 128 TRP B CA 1
ATOM 2074 C C . TRP B 1 128 ? -11.125 16.016 2.246 1 94.56 128 TRP B C 1
ATOM 2076 O O . TRP B 1 128 ? -12.055 16.562 1.641 1 94.56 128 TRP B O 1
ATOM 2086 N N . GLU B 1 129 ? -10.43 14.898 1.822 1 92.38 129 GLU B N 1
ATOM 2087 C CA . GLU B 1 129 ? -11 14.07 0.761 1 92.38 129 GLU B CA 1
ATOM 2088 C C . GLU B 1 129 ? -11.164 12.625 1.217 1 92.38 129 GLU B C 1
ATOM 2090 O O . GLU B 1 129 ? -10.242 12.047 1.803 1 92.38 129 GLU B O 1
#

Sequence (258 aa):
MNTSNTAESLIMSKEEVIDAVTFYLQKERYHVNRLNKSNEADVIAANEFHTLIIEAEGNEAGKFKLETDFSCQVMRLLKKYDKAPGRTLVLANPDTPFLRERAASLKEALDELEIVRFWVKKDQTVEWEMNTSNTAESLIMSKEEVIDAVTFYLQKERYHVNRLNKSNEADVIAANEFHTLIIEAEGNEAGKFKLETDFSCQVMRLLKKYDKAPGRTLVLANPDTPFLRERAASLKEALDELEIVRFWVKKDQTVEWE

Organism: NCBI:txid2021314

Foldseek 3Di:
DPPPPPVPFDFDAQVLLVVLVVVQVVVVVWDKDADDDPLAARIWTDDPQAIEGEHTGTDNDDPVVVVVSLVVSVVSQVVVQDPDGRYEYEYTYEPGPSSVVVCVVCVVVCVVSRYWYWYQYPVSHTDID/DPPPPPVPFDFDAQVLLVVLVVVQVVVVVWDKDADDDPLAARIWTDDPQAIEGEHTGTDNDDPVVVVVSLVVSVVSQVVVQDPDGRYEYEYTYEPGPSSVVVCVVCVVVCVVSRYWYWYQYPVSHTDID

Nearest PDB structures (foldseek):
  1ipi-assembly1_A  TM=5.285E-01  e=1.640E-02  Pyrococcus furiosus
  2wcw-assembly1_B  TM=6.325E-01  e=1.096E-01  Archaeoglobus fulgidus
  1ob8-assembly2_B  TM=4.504E-01  e=1.027E-01  Saccharolobus solfataricus
  1ob8-assembly1_A  TM=4.583E-01  e=1.734E-01  Saccharolobus solfataricus
  8xk4-assembly1_A  TM=2.806E-01  e=6.802E+00  Kurthia massiliensis

pLDDT: mean 92.43, std 14.86, range [27.48, 98.88]

Secondary structure (DSSP, 8-state):
-------------HHHHHHHHHHHHHHTT-EEEE--STTS-SEEEE-SS-EEEEEE----S-HHHHHHHHHHHHHHHHHT----TTEEEEEEEE--HHHHHHHHTTHHHHHHTT-EEEEE-TTS-EEE-/-------------HHHHHHHHHHHHHHTT-EEEE--STTS-SEEEE-SS-EEEEEE----S-HHHHHHHHHHHHHHHHHT----TTEEEEEEEE--HHHHHHHHTTHHHHHHTT-EEEEE-TTS-EEE-

Solvent-accessible surface area (backbone atoms only — not comparable to full-atom values): 14175 Å² total; per-residue (Å²): 132,83,75,73,73,63,74,76,78,79,68,40,47,40,66,55,47,50,50,30,51,48,53,54,38,46,75,71,62,29,50,75,44,80,42,87,49,88,94,52,48,44,30,41,32,33,47,99,69,40,36,39,43,28,42,64,41,44,52,77,56,57,69,68,55,41,51,51,51,49,53,50,45,52,53,56,49,37,50,66,45,61,89,51,85,47,56,34,44,32,46,34,33,57,63,38,74,67,55,50,51,56,51,56,51,29,39,60,40,33,56,73,70,51,43,35,35,36,31,34,40,93,88,46,47,72,44,85,85,132,84,74,74,75,63,75,76,78,78,68,40,48,37,66,55,48,49,50,30,52,48,53,53,38,45,74,71,62,29,49,74,44,78,42,88,47,87,93,52,50,44,29,41,33,33,49,100,70,40,36,38,43,27,41,65,40,44,52,78,56,56,70,70,56,41,52,51,52,50,52,49,46,52,52,56,50,36,49,66,44,61,90,50,84,46,56,35,44,32,46,35,32,57,62,38,73,69,54,51,51,56,50,54,50,28,41,60,41,34,55,74,70,52,43,34,36,36,32,34,40,93,88,45,47,75,45,86,84

Radius of gyration: 20.92 Å; Cα contacts (8 Å, |Δi|>4): 445; chains: 2; bounding box: 47×77×42 Å